Protein AF-A0A7W5IIF1-F1 (afdb_monomer_lite)

Secondary structure (DSSP, 8-state):
----------STT--------S---S---HHHHHHHHHHTT--TT-EEEEEETGGG--SS-THHHHHHHHHTTSTTEEEEEES-GGGGG-HHHHHHHHHHGGGEEEEE----HHHHHHHHHH-SEEPPPSGGGG-----HHHHHHTSHHHHHHHHHHHHHHHTHHHHHT--HHHHHHHHHHHHHHHHHHHHHHHHHHHTT--

Foldseek 3Di:
DDDDFDFPDDPDPPRPRPDPPPDLLLADAPVLLVVLCVVVVHDLLAAEEEEELVQCPPPVDVVVLVLLVLLLLQLRYAYEYEDAPVSCPDPSNVVVCVVSPPSYHYPYHDPDLSVQSSSSSNHLAYDDGPCLVPDPDPHSNNSLCPGLNVVLNVVVSVVCSVCSVVNSPDDSVVSSVVSVVSSVVSVVSVVVVVCVVVVVPD

Sequence (202 aa):
MDCESYHLGGKAGDCATIAPLGSWRGHFTRAQRTRVREALGLGRHAVLVTSALESLKDEDDPSRLADLERLGLISSLCFVLHGSAWALRSAAFARFAQRYGNRVIYAGSSRKLYEDIRLVAAADLILPDASAVAGRGTDARHLREMALGGAFDADMRRLLLDCADMLGGVQAGAMQVIRGELDRCAEGYLNGAYAAQHGQET

pLDDT: mean 70.3, std 17.35, range [25.91, 90.69]

Structure (mmCIF, N/CA/C/O backbone):
data_AF-A0A7W5IIF1-F1
#
_entry.id   AF-A0A7W5IIF1-F1
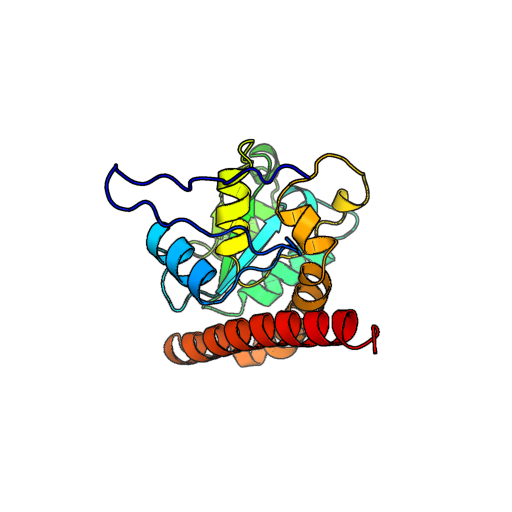#
loop_
_atom_site.group_PDB
_atom_site.id
_atom_site.type_symbol
_atom_site.label_atom_id
_atom_site.label_alt_id
_atom_site.label_comp_id
_atom_site.label_asym_id
_atom_site.label_entity_id
_atom_site.label_seq_id
_atom_site.pdbx_PDB_ins_code
_atom_site.Cartn_x
_atom_site.Cartn_y
_atom_site.Cartn_z
_atom_site.occupancy
_atom_site.B_iso_or_equiv
_atom_site.auth_seq_id
_atom_site.auth_comp_id
_atom_site.auth_asym_id
_atom_site.auth_atom_id
_atom_site.pdbx_PDB_model_num
ATOM 1 N N . MET A 1 1 ? 28.294 -15.521 -10.287 1.00 32.62 1 MET A N 1
ATOM 2 C CA . MET A 1 1 ? 27.412 -14.912 -9.272 1.00 32.62 1 MET A CA 1
ATOM 3 C C . MET A 1 1 ? 26.536 -16.019 -8.744 1.00 32.62 1 MET A C 1
ATOM 5 O O . MET A 1 1 ? 25.737 -16.549 -9.508 1.00 32.62 1 MET A O 1
ATOM 9 N N . ASP A 1 2 ? 26.757 -16.409 -7.495 1.00 25.91 2 ASP A N 1
ATOM 10 C CA . ASP A 1 2 ? 26.024 -17.500 -6.860 1.00 25.91 2 ASP A CA 1
ATOM 11 C C . ASP A 1 2 ? 24.603 -17.037 -6.513 1.00 25.91 2 ASP A C 1
ATOM 13 O O . ASP A 1 2 ? 24.404 -16.000 -5.882 1.00 25.91 2 ASP A O 1
ATOM 17 N N . CYS A 1 3 ? 23.611 -17.771 -7.019 1.00 27.00 3 CYS A N 1
ATOM 18 C CA . CYS A 1 3 ? 22.189 -17.506 -6.819 1.00 27.00 3 CYS A CA 1
ATOM 19 C C . CYS A 1 3 ? 21.709 -18.224 -5.555 1.00 27.00 3 CYS A C 1
ATOM 21 O O . CYS A 1 3 ? 21.545 -19.442 -5.567 1.00 27.00 3 CYS A O 1
ATOM 23 N N . GLU A 1 4 ? 21.443 -17.484 -4.480 1.00 31.17 4 GLU A N 1
ATOM 24 C CA . GLU A 1 4 ? 20.757 -18.039 -3.312 1.00 31.17 4 GLU A CA 1
ATOM 25 C C . GLU A 1 4 ? 19.253 -18.173 -3.594 1.00 31.17 4 GLU A C 1
ATOM 27 O O . GLU A 1 4 ? 18.534 -17.199 -3.817 1.00 31.17 4 GLU A O 1
ATOM 32 N N . SER A 1 5 ? 18.763 -19.410 -3.609 1.00 35.38 5 SER A N 1
ATOM 33 C CA . SER A 1 5 ? 17.339 -19.736 -3.672 1.00 35.38 5 SER A CA 1
ATOM 34 C C . SER A 1 5 ? 16.702 -19.640 -2.282 1.00 35.38 5 SER A C 1
ATOM 36 O O . SER A 1 5 ? 17.116 -20.335 -1.356 1.00 35.38 5 SER A O 1
ATOM 38 N N . TYR A 1 6 ? 15.657 -18.821 -2.138 1.00 37.47 6 TYR A N 1
ATOM 39 C CA . TYR A 1 6 ? 14.919 -18.680 -0.880 1.00 37.47 6 TYR A CA 1
ATOM 40 C C . TYR A 1 6 ? 13.646 -19.531 -0.892 1.00 37.47 6 TYR A C 1
ATOM 42 O O . TYR A 1 6 ? 12.717 -19.295 -1.666 1.00 37.47 6 TYR A O 1
ATOM 50 N N . HIS A 1 7 ? 13.591 -20.519 -0.001 1.00 37.56 7 HIS A N 1
ATOM 51 C CA . HIS A 1 7 ? 12.414 -21.359 0.199 1.00 37.56 7 HIS A CA 1
ATOM 52 C C . HIS A 1 7 ? 11.430 -20.660 1.146 1.00 37.56 7 HIS A C 1
ATOM 54 O O . HIS A 1 7 ? 11.687 -20.519 2.342 1.00 37.56 7 HIS A O 1
ATOM 60 N N . LEU A 1 8 ? 10.282 -20.223 0.622 1.00 39.84 8 LEU A N 1
ATOM 61 C CA . LEU A 1 8 ? 9.190 -19.687 1.436 1.00 39.84 8 LEU A CA 1
ATOM 62 C C . LEU A 1 8 ? 8.406 -20.859 2.038 1.00 39.84 8 LEU A C 1
ATOM 64 O O . LEU A 1 8 ? 7.467 -21.372 1.437 1.00 39.84 8 LEU A O 1
ATOM 68 N N . GLY A 1 9 ? 8.854 -21.325 3.203 1.00 28.12 9 GLY A N 1
ATOM 69 C CA . GLY A 1 9 ? 8.318 -22.509 3.869 1.00 28.12 9 GLY A CA 1
ATOM 70 C C . GLY A 1 9 ? 6.814 -22.453 4.175 1.00 28.12 9 GLY A C 1
ATOM 71 O O . GLY A 1 9 ? 6.320 -21.539 4.834 1.00 28.12 9 GLY A O 1
ATOM 72 N N . GLY A 1 10 ? 6.134 -23.517 3.753 1.00 29.41 10 GLY A N 1
ATOM 73 C CA . GLY A 1 10 ? 4.946 -24.150 4.327 1.00 29.41 10 GLY A CA 1
ATOM 74 C C . GLY A 1 10 ? 5.186 -25.669 4.260 1.00 29.41 10 GLY A C 1
ATOM 75 O O . GLY A 1 10 ? 6.080 -26.089 3.532 1.00 29.41 10 GLY A O 1
ATOM 76 N N . LYS A 1 11 ? 4.489 -26.473 5.078 1.00 31.89 11 LYS A N 1
ATOM 77 C CA . LYS A 1 11 ? 4.720 -27.921 5.316 1.00 31.89 11 LYS A CA 1
ATOM 78 C C . LYS A 1 11 ? 5.310 -28.701 4.122 1.00 31.89 11 LYS A C 1
ATOM 80 O O . LYS A 1 11 ? 4.874 -28.528 2.989 1.00 31.89 11 LYS A O 1
ATOM 85 N N . ALA A 1 12 ? 6.254 -29.602 4.424 1.00 34.66 12 ALA A N 1
ATOM 86 C CA . ALA A 1 12 ? 6.920 -30.505 3.482 1.00 34.66 12 ALA A CA 1
ATOM 87 C C . ALA A 1 12 ? 5.911 -31.175 2.527 1.00 34.66 12 ALA A C 1
ATOM 89 O O . ALA A 1 12 ? 5.221 -32.117 2.904 1.00 34.66 12 ALA A O 1
ATOM 90 N N . GLY A 1 13 ? 5.790 -30.624 1.320 1.00 30.23 13 GLY A N 1
ATOM 91 C CA . GLY A 1 13 ? 4.799 -31.016 0.317 1.00 30.23 13 GLY A CA 1
ATOM 92 C C . GLY A 1 13 ? 4.513 -29.901 -0.691 1.00 30.23 13 GLY A C 1
ATOM 93 O O . GLY A 1 13 ? 4.519 -30.162 -1.887 1.00 30.23 13 GLY A O 1
ATOM 94 N N . ASP A 1 14 ? 4.411 -28.648 -0.233 1.00 30.81 14 ASP A N 1
ATOM 95 C CA . ASP A 1 14 ? 4.058 -27.494 -1.081 1.00 30.81 14 ASP A CA 1
ATOM 96 C C . ASP A 1 14 ? 5.245 -26.543 -1.281 1.00 30.81 14 ASP A C 1
ATOM 98 O O . ASP A 1 14 ? 5.174 -25.337 -1.034 1.00 30.81 14 ASP A O 1
ATOM 102 N N . CYS A 1 15 ? 6.384 -27.090 -1.713 1.00 30.52 15 CYS A N 1
ATOM 103 C CA . CYS A 1 15 ? 7.550 -26.279 -2.049 1.00 30.52 15 CYS A CA 1
ATOM 104 C C . CYS A 1 15 ? 7.275 -25.545 -3.371 1.00 30.52 15 CYS A C 1
ATOM 106 O O . CYS A 1 15 ? 7.625 -26.013 -4.454 1.00 30.52 15 CYS A O 1
ATOM 108 N N . ALA A 1 16 ? 6.600 -24.397 -3.298 1.00 34.16 16 ALA A N 1
ATOM 109 C CA . ALA A 1 16 ? 6.527 -23.470 -4.413 1.00 34.16 16 ALA A CA 1
ATOM 110 C C . ALA A 1 16 ? 7.927 -22.881 -4.620 1.00 34.16 16 ALA A C 1
ATOM 112 O O . ALA A 1 16 ? 8.286 -21.864 -4.029 1.00 34.16 16 ALA A O 1
ATOM 113 N N . THR A 1 17 ? 8.733 -23.541 -5.450 1.00 34.41 17 THR A N 1
ATOM 114 C CA . THR A 1 17 ? 9.993 -22.994 -5.948 1.00 34.41 17 THR A CA 1
ATOM 115 C C . THR A 1 17 ? 9.669 -21.708 -6.702 1.00 34.41 17 THR A C 1
ATOM 117 O O . THR A 1 17 ? 9.174 -21.734 -7.831 1.00 34.41 17 THR A O 1
ATOM 120 N N . ILE A 1 18 ? 9.892 -20.558 -6.068 1.00 37.78 18 ILE A N 1
ATOM 121 C CA . ILE A 1 18 ? 9.927 -19.283 -6.775 1.00 37.78 18 ILE A CA 1
ATOM 122 C C . ILE A 1 18 ? 11.286 -19.254 -7.463 1.00 37.78 18 ILE A C 1
ATOM 124 O O . ILE A 1 18 ? 12.302 -19.006 -6.820 1.00 37.78 18 ILE A O 1
ATOM 128 N N . ALA A 1 19 ? 11.308 -19.604 -8.750 1.00 31.70 19 ALA A N 1
ATOM 129 C CA . ALA A 1 19 ? 12.522 -19.548 -9.552 1.00 31.70 19 ALA A CA 1
ATOM 130 C C . ALA A 1 19 ? 13.149 -18.142 -9.454 1.00 31.70 19 ALA A C 1
ATOM 132 O O . ALA A 1 19 ? 12.411 -17.149 -9.510 1.00 31.70 19 ALA A O 1
ATOM 133 N N . PRO A 1 20 ? 14.482 -18.036 -9.317 1.00 34.94 20 PRO A N 1
ATOM 134 C CA . PRO A 1 20 ? 15.160 -16.755 -9.337 1.00 34.94 20 PRO A CA 1
ATOM 135 C C . PRO A 1 20 ? 15.143 -16.252 -10.780 1.00 34.94 20 PRO A C 1
ATOM 137 O O . PRO A 1 20 ? 15.982 -16.616 -11.599 1.00 34.94 20 PRO A O 1
ATOM 140 N N . LEU A 1 21 ? 14.145 -15.439 -11.118 1.00 41.50 21 LEU A N 1
ATOM 141 C CA . LEU A 1 21 ? 14.216 -14.621 -12.319 1.00 41.50 21 LEU A CA 1
ATOM 142 C C . LEU A 1 21 ? 15.162 -13.467 -11.993 1.00 41.50 21 LEU A C 1
ATOM 144 O O . LEU A 1 21 ? 14.878 -12.637 -11.127 1.00 41.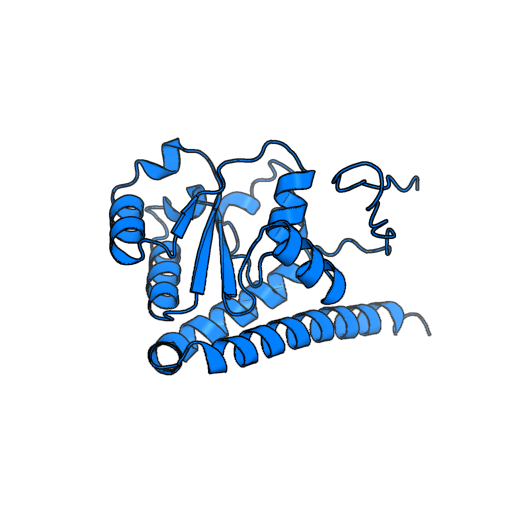50 21 LEU A O 1
ATOM 148 N N . GLY A 1 22 ? 16.327 -13.480 -12.640 1.00 34.47 22 GLY A N 1
ATOM 149 C CA . GLY A 1 22 ? 17.303 -12.403 -12.577 1.00 34.47 22 GLY A CA 1
ATOM 150 C C . GLY A 1 22 ? 16.627 -11.048 -12.790 1.00 34.47 22 GLY A C 1
ATOM 151 O O . GLY A 1 22 ? 15.781 -10.893 -13.667 1.00 34.47 22 GLY A O 1
ATOM 152 N N . SER A 1 23 ? 17.023 -10.077 -11.969 1.00 37.47 23 SER A N 1
ATOM 153 C CA . SER A 1 23 ? 16.441 -8.737 -11.794 1.00 37.47 23 SER A CA 1
ATOM 154 C C . SER A 1 23 ? 15.284 -8.645 -10.785 1.00 37.47 23 SER A C 1
ATOM 156 O O . SER A 1 23 ? 14.148 -8.269 -11.058 1.00 37.47 23 SER A O 1
ATOM 158 N N . TRP A 1 24 ? 15.670 -8.889 -9.536 1.00 45.84 24 TRP A N 1
ATOM 159 C CA . TRP A 1 24 ? 15.075 -8.374 -8.304 1.00 45.84 24 TRP A CA 1
ATOM 160 C C . TRP A 1 24 ? 14.960 -6.829 -8.326 1.00 45.84 24 TRP A C 1
ATOM 162 O O . TRP A 1 24 ? 15.670 -6.115 -7.629 1.00 45.84 24 TRP A O 1
ATOM 172 N N . ARG A 1 25 ? 14.066 -6.277 -9.153 1.00 52.38 25 ARG A N 1
ATOM 173 C CA . ARG A 1 25 ? 13.753 -4.833 -9.210 1.00 52.38 25 ARG A CA 1
ATOM 174 C C . ARG A 1 25 ? 12.620 -4.447 -8.265 1.00 52.38 25 ARG A C 1
ATOM 176 O O . ARG A 1 25 ? 11.811 -3.577 -8.578 1.00 52.38 25 ARG A O 1
ATOM 183 N N . GLY A 1 26 ? 12.526 -5.180 -7.156 1.00 54.91 26 GLY A N 1
ATOM 184 C CA . GLY A 1 26 ? 11.523 -5.022 -6.105 1.00 54.91 26 GLY A CA 1
ATOM 185 C C . GLY A 1 26 ? 10.066 -5.235 -6.523 1.00 54.91 26 GLY A C 1
ATOM 186 O O . GLY A 1 26 ? 9.164 -4.956 -5.743 1.00 54.91 26 GLY A O 1
ATOM 187 N N . HIS A 1 27 ? 9.817 -5.764 -7.719 1.00 66.12 27 HIS A N 1
ATOM 188 C CA . HIS A 1 27 ? 8.477 -6.025 -8.236 1.00 66.12 27 HIS A CA 1
ATOM 189 C C . HIS A 1 27 ? 8.231 -7.529 -8.393 1.00 66.12 27 HIS A C 1
ATOM 191 O O . HIS A 1 27 ? 9.099 -8.274 -8.845 1.00 66.12 27 HIS A O 1
ATOM 197 N N . PHE A 1 28 ? 7.023 -7.968 -8.036 1.00 74.25 28 PHE A N 1
ATOM 198 C CA . PHE A 1 28 ? 6.592 -9.369 -8.085 1.00 74.25 28 PHE A CA 1
ATOM 199 C C . PHE A 1 28 ? 5.573 -9.569 -9.205 1.00 74.25 28 PHE A C 1
ATOM 201 O O . PHE A 1 28 ? 4.685 -8.738 -9.375 1.00 74.25 28 PHE A O 1
ATOM 208 N N . THR A 1 29 ? 5.648 -10.684 -9.932 1.00 74.69 29 THR A N 1
ATOM 209 C CA . THR A 1 29 ? 4.647 -11.052 -10.950 1.00 74.69 29 THR A CA 1
ATOM 210 C C . THR A 1 29 ? 3.264 -11.246 -10.328 1.00 74.69 29 THR A C 1
ATOM 212 O O . THR A 1 29 ? 3.137 -11.623 -9.158 1.00 74.69 29 THR A O 1
ATOM 215 N N . ARG A 1 30 ? 2.202 -11.092 -11.126 1.00 78.62 30 ARG A N 1
ATOM 216 C CA . ARG A 1 30 ? 0.816 -11.307 -10.680 1.00 78.62 30 ARG A CA 1
ATOM 217 C C . ARG A 1 30 ? 0.599 -12.676 -10.018 1.00 78.62 30 ARG A C 1
ATOM 219 O O . ARG A 1 30 ? -0.089 -12.773 -8.998 1.00 78.62 30 ARG A O 1
ATOM 226 N N . ALA A 1 31 ? 1.212 -13.731 -10.561 1.00 79.50 31 ALA A N 1
ATOM 227 C CA . ALA A 1 31 ? 1.130 -15.082 -10.006 1.00 79.50 31 ALA A CA 1
ATOM 228 C C . ALA A 1 31 ? 1.793 -15.183 -8.618 1.00 79.50 31 ALA A C 1
ATOM 230 O O . ALA A 1 31 ? 1.217 -15.776 -7.705 1.00 79.50 31 ALA A O 1
ATOM 231 N N . GLN A 1 32 ? 2.970 -14.572 -8.432 1.00 78.19 32 GLN A N 1
ATOM 232 C CA . GLN A 1 32 ? 3.660 -14.532 -7.136 1.00 78.19 32 GLN A CA 1
ATOM 233 C C . GLN A 1 32 ? 2.852 -13.748 -6.096 1.00 78.19 32 GLN A C 1
ATOM 235 O O . GLN A 1 32 ? 2.621 -14.262 -5.001 1.00 78.19 32 GLN A O 1
ATOM 240 N N . ARG A 1 33 ? 2.358 -12.552 -6.449 1.00 80.00 33 ARG A N 1
ATOM 241 C CA . ARG A 1 33 ? 1.531 -11.727 -5.550 1.00 80.00 33 ARG A CA 1
ATOM 242 C C . ARG A 1 33 ? 0.274 -12.473 -5.102 1.00 80.00 33 ARG A C 1
ATOM 244 O O . ARG A 1 33 ? -0.035 -12.513 -3.913 1.00 80.00 33 ARG A O 1
ATOM 251 N N . THR A 1 34 ? -0.415 -13.133 -6.038 1.00 81.69 34 THR A N 1
ATOM 252 C CA . THR A 1 34 ? -1.620 -13.929 -5.745 1.00 81.69 34 THR A CA 1
ATOM 253 C C . THR A 1 34 ? -1.332 -15.037 -4.730 1.00 81.69 34 THR A C 1
ATOM 255 O O . THR A 1 34 ? -2.009 -15.104 -3.706 1.00 81.69 34 THR A O 1
ATOM 258 N N . ARG A 1 35 ? -0.285 -15.846 -4.951 1.00 82.44 35 ARG A N 1
ATOM 259 C CA . ARG A 1 35 ? 0.094 -16.937 -4.034 1.00 82.44 35 ARG A CA 1
ATOM 260 C C . ARG A 1 35 ? 0.440 -16.432 -2.638 1.00 82.44 35 ARG A C 1
ATOM 262 O O . ARG A 1 35 ? -0.005 -17.005 -1.649 1.00 82.44 35 ARG A O 1
ATOM 269 N N . VAL A 1 36 ? 1.229 -15.360 -2.545 1.00 81.94 36 VAL A N 1
ATOM 270 C CA . VAL A 1 36 ? 1.640 -14.811 -1.246 1.00 81.94 36 VAL A CA 1
ATOM 271 C C . VAL A 1 36 ? 0.431 -14.297 -0.465 1.00 81.94 36 VAL A C 1
ATOM 273 O O . VAL A 1 36 ? 0.342 -14.530 0.737 1.00 81.94 36 VAL A O 1
ATOM 276 N N . ARG A 1 37 ? -0.530 -13.657 -1.134 1.00 82.00 37 ARG A N 1
ATOM 277 C CA . ARG A 1 37 ? -1.747 -13.156 -0.485 1.00 82.00 37 ARG A CA 1
ATOM 278 C C . ARG A 1 37 ? -2.679 -14.260 -0.020 1.00 82.00 37 ARG A C 1
ATOM 280 O O . ARG A 1 37 ? -3.189 -14.171 1.093 1.00 82.00 37 ARG A O 1
ATOM 287 N N . GLU A 1 38 ? -2.858 -15.304 -0.825 1.00 82.94 38 GLU A N 1
ATOM 288 C CA . GLU A 1 38 ? -3.607 -16.498 -0.418 1.00 82.94 38 GLU A CA 1
ATOM 289 C C . GLU A 1 38 ? -2.953 -17.151 0.809 1.00 82.94 38 GLU A C 1
ATOM 291 O O . GLU A 1 38 ? -3.636 -17.439 1.790 1.00 82.94 38 GLU A O 1
ATOM 296 N N . ALA A 1 39 ? -1.619 -17.252 0.828 1.00 79.62 39 ALA A N 1
ATOM 297 C CA . ALA A 1 39 ? -0.861 -17.761 1.973 1.00 79.62 39 ALA A CA 1
ATOM 298 C C . ALA A 1 39 ? -0.925 -16.868 3.229 1.00 79.62 39 ALA A C 1
ATOM 300 O O . ALA A 1 39 ? -0.580 -17.324 4.319 1.00 79.62 39 ALA A O 1
ATOM 301 N N . LEU A 1 40 ? -1.321 -15.599 3.093 1.00 73.00 40 LEU A N 1
ATOM 302 C CA . LEU A 1 40 ? -1.533 -14.660 4.200 1.00 73.00 40 LEU A CA 1
ATOM 303 C C . LEU A 1 40 ? -3.021 -14.497 4.564 1.00 73.00 40 LEU A C 1
ATOM 305 O O . LEU A 1 40 ? -3.339 -13.721 5.461 1.00 73.00 40 LEU A O 1
ATOM 309 N N . GLY A 1 41 ? -3.936 -15.195 3.878 1.00 75.25 41 GLY A N 1
ATOM 310 C CA . GLY A 1 41 ? -5.381 -15.063 4.095 1.00 75.25 41 GLY A CA 1
ATOM 311 C C . GLY A 1 41 ? -5.945 -13.689 3.710 1.00 75.25 41 GLY A C 1
ATOM 312 O O . GLY A 1 41 ? -7.006 -13.297 4.193 1.00 75.25 41 GLY A O 1
ATOM 313 N N . LEU A 1 42 ? -5.243 -12.934 2.861 1.00 75.50 42 LEU A N 1
ATOM 314 C CA . LEU A 1 42 ? -5.639 -11.582 2.474 1.00 75.50 42 LEU A CA 1
ATOM 315 C C . LEU A 1 42 ? -6.691 -11.652 1.365 1.00 75.50 42 LEU A C 1
ATOM 317 O O . LEU A 1 42 ? -6.461 -12.231 0.301 1.00 75.50 42 LEU A O 1
ATOM 321 N N . GLY A 1 43 ? -7.850 -11.036 1.610 1.00 70.06 43 GLY A N 1
ATOM 322 C CA . GLY A 1 43 ? -8.975 -11.040 0.679 1.00 70.06 43 GLY A CA 1
ATOM 323 C C . GLY A 1 43 ? -8.604 -10.519 -0.714 1.00 70.06 43 GLY A C 1
ATOM 324 O O . GLY A 1 43 ? -7.757 -9.633 -0.876 1.00 70.06 43 GLY A O 1
ATOM 325 N N . ARG A 1 44 ? -9.276 -11.050 -1.744 1.00 67.56 44 ARG A N 1
ATOM 326 C CA . ARG A 1 44 ? -9.016 -10.712 -3.156 1.00 67.56 44 ARG A CA 1
ATOM 327 C C . ARG A 1 44 ? -9.360 -9.265 -3.524 1.00 67.56 44 ARG A C 1
ATOM 329 O O . ARG A 1 44 ? -8.882 -8.790 -4.548 1.00 67.56 44 ARG A O 1
ATOM 336 N N . HIS A 1 45 ? -10.146 -8.580 -2.699 1.00 69.88 45 HIS A N 1
ATOM 337 C CA . HIS A 1 45 ? -10.680 -7.243 -2.978 1.00 69.88 45 HIS A CA 1
ATOM 338 C C . HIS A 1 45 ? -9.973 -6.122 -2.203 1.00 69.88 45 HIS A C 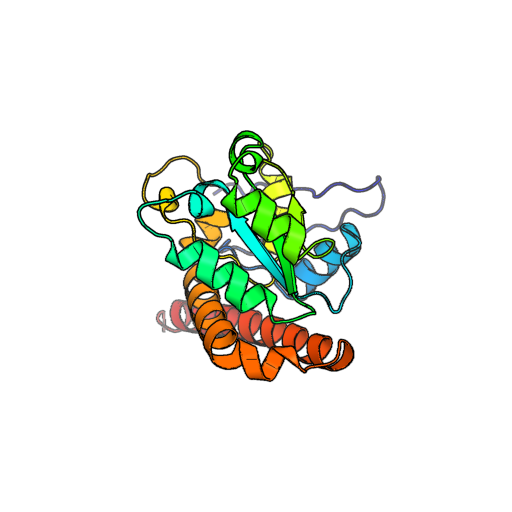1
ATOM 340 O O . HIS A 1 45 ? -10.160 -4.956 -2.530 1.00 69.88 45 HIS A O 1
ATOM 346 N N . ALA A 1 46 ? -9.180 -6.460 -1.181 1.00 73.56 46 ALA A N 1
ATOM 347 C CA . ALA A 1 46 ? -8.470 -5.466 -0.386 1.00 73.56 46 ALA A CA 1
ATOM 348 C C . ALA A 1 46 ? -7.261 -4.957 -1.172 1.00 73.56 46 ALA A C 1
ATOM 350 O O . ALA A 1 46 ? -6.413 -5.757 -1.562 1.00 73.56 46 ALA A O 1
ATOM 351 N N . VAL A 1 47 ? -7.158 -3.652 -1.387 1.00 81.56 47 VAL A N 1
ATOM 352 C CA . VAL A 1 47 ? -5.910 -3.061 -1.882 1.00 81.56 47 VAL A CA 1
ATOM 353 C C . VAL A 1 47 ? -5.046 -2.752 -0.664 1.00 81.56 47 VAL A C 1
ATOM 355 O O . VAL A 1 47 ? -5.491 -2.072 0.260 1.00 81.56 47 VAL A O 1
ATOM 358 N N . LEU A 1 48 ? -3.841 -3.313 -0.636 1.00 86.38 48 LEU A N 1
ATOM 359 C CA . LEU A 1 48 ? -2.906 -3.218 0.476 1.00 86.38 48 LEU A CA 1
ATOM 360 C C . LEU A 1 48 ? -1.893 -2.116 0.218 1.00 86.38 48 LEU A C 1
ATOM 362 O O . LEU A 1 48 ? -1.067 -2.217 -0.690 1.00 86.38 48 LEU A O 1
ATOM 366 N N . VAL A 1 49 ? -1.951 -1.100 1.069 1.00 87.88 49 VAL A N 1
ATOM 367 C CA . VAL A 1 49 ? -0.989 -0.005 1.118 1.00 87.88 49 VAL A CA 1
ATOM 368 C C . VAL A 1 49 ? -0.059 -0.250 2.298 1.00 87.88 49 VAL A C 1
ATOM 370 O O . VAL A 1 49 ? -0.523 -0.376 3.430 1.00 87.88 49 VAL A O 1
ATOM 373 N N . THR A 1 50 ? 1.246 -0.327 2.053 1.00 86.38 50 THR A N 1
ATOM 374 C CA . THR A 1 50 ? 2.256 -0.472 3.111 1.00 86.38 50 THR A CA 1
ATOM 375 C C . THR A 1 50 ? 3.009 0.829 3.337 1.00 86.38 50 THR A C 1
ATOM 377 O O . THR A 1 50 ? 3.314 1.539 2.383 1.00 86.38 50 THR A O 1
ATOM 380 N N . SER A 1 51 ? 3.312 1.145 4.596 1.00 83.31 51 SER A N 1
ATOM 381 C CA . SER A 1 51 ? 4.078 2.337 4.973 1.00 83.31 51 SER A CA 1
ATOM 382 C C . SER A 1 51 ? 4.852 2.124 6.276 1.00 83.31 51 SER A C 1
ATOM 384 O O . SER A 1 51 ? 4.392 1.404 7.173 1.00 83.31 51 SER A O 1
ATOM 386 N N . ALA A 1 52 ? 6.013 2.775 6.382 1.00 80.12 52 ALA A N 1
ATOM 387 C CA . ALA A 1 52 ? 6.826 2.805 7.590 1.00 80.12 52 ALA A CA 1
ATOM 388 C C . ALA A 1 52 ? 6.202 3.733 8.631 1.00 80.12 52 ALA A C 1
ATOM 390 O O . ALA A 1 52 ? 6.012 4.922 8.371 1.00 80.12 52 ALA A O 1
ATOM 391 N N . LEU A 1 53 ? 5.931 3.218 9.829 1.00 77.75 53 LEU A N 1
ATOM 392 C CA . LEU A 1 53 ? 5.364 3.999 10.925 1.00 77.75 53 LEU A CA 1
ATOM 393 C C . LEU A 1 53 ? 6.266 5.158 11.331 1.00 77.75 53 LEU A C 1
ATOM 395 O O . LEU A 1 53 ? 5.757 6.225 11.651 1.00 77.75 53 LEU A O 1
ATOM 399 N N . GLU A 1 54 ? 7.582 4.956 11.336 1.00 77.31 54 GLU A N 1
ATOM 400 C CA . GLU A 1 54 ? 8.569 5.993 11.638 1.00 77.31 54 GLU A CA 1
ATOM 401 C C . GLU A 1 54 ? 8.390 7.208 10.727 1.00 77.31 54 GLU A C 1
ATOM 403 O O . GLU A 1 54 ? 8.414 8.336 11.210 1.00 77.31 54 GLU A O 1
ATOM 408 N N . SER A 1 55 ? 8.103 6.969 9.447 1.00 71.31 55 SER A N 1
ATOM 409 C CA . SER A 1 55 ? 7.909 8.016 8.444 1.00 71.31 55 SER A CA 1
ATOM 410 C C . SER A 1 55 ? 6.618 8.823 8.642 1.00 71.31 55 SER A C 1
ATOM 412 O O . SER A 1 55 ? 6.482 9.915 8.107 1.00 71.31 55 SER A O 1
ATOM 414 N N . LEU A 1 56 ? 5.673 8.312 9.437 1.00 71.94 56 LEU A N 1
ATOM 415 C CA . LEU A 1 56 ? 4.412 8.989 9.767 1.00 71.94 56 LEU A CA 1
ATOM 416 C C . LEU A 1 56 ? 4.503 9.830 11.040 1.00 71.94 56 LEU A C 1
ATOM 418 O O . LEU A 1 56 ? 3.548 10.523 11.389 1.00 71.94 56 LEU A O 1
ATOM 422 N N . LYS A 1 57 ? 5.611 9.708 11.778 1.00 70.38 57 LYS A N 1
ATOM 423 C CA . LYS A 1 57 ? 5.869 10.490 12.992 1.00 70.38 57 LYS A CA 1
ATOM 424 C C . LYS A 1 57 ? 6.561 11.807 12.695 1.00 70.38 57 LYS A C 1
ATOM 426 O O . LYS A 1 57 ? 6.759 12.559 13.640 1.00 70.38 57 LYS A O 1
ATOM 431 N N . ASP A 1 58 ? 6.984 12.022 11.454 1.00 66.94 58 ASP A N 1
ATOM 432 C CA . ASP A 1 58 ? 7.715 13.215 11.071 1.00 66.94 58 ASP A CA 1
ATOM 433 C C . ASP A 1 58 ? 6.821 14.444 11.288 1.00 66.94 58 ASP A C 1
ATOM 435 O O . ASP A 1 58 ? 5.866 14.681 10.549 1.00 66.94 58 ASP A O 1
ATOM 439 N N . GLU A 1 59 ? 7.074 15.168 12.381 1.00 65.50 59 GLU A N 1
ATOM 440 C CA . GLU A 1 59 ? 6.338 16.387 12.726 1.00 65.50 59 GLU A CA 1
ATOM 441 C C . GLU A 1 59 ? 6.699 17.530 11.769 1.00 65.50 59 GLU A C 1
ATOM 443 O O . GLU A 1 59 ? 5.899 18.453 11.601 1.00 65.50 59 GLU A O 1
ATOM 448 N N . ASP A 1 60 ? 7.852 17.429 11.097 1.00 60.00 60 ASP A N 1
ATOM 449 C CA . ASP A 1 60 ? 8.323 18.401 10.114 1.00 60.00 60 ASP A CA 1
ATOM 450 C C . ASP A 1 60 ? 7.686 18.166 8.727 1.00 60.00 60 ASP A C 1
ATOM 452 O O . ASP A 1 60 ? 7.594 19.101 7.927 1.00 60.00 60 ASP A O 1
ATOM 456 N N . ASP A 1 61 ? 7.170 16.957 8.453 1.00 68.06 61 ASP A N 1
ATOM 457 C CA . ASP A 1 61 ? 6.433 16.610 7.228 1.00 68.06 61 ASP A CA 1
ATOM 458 C C . ASP A 1 61 ? 5.073 15.926 7.513 1.00 68.06 61 ASP A C 1
ATOM 460 O O . ASP A 1 61 ? 4.899 14.712 7.328 1.00 68.06 61 ASP A O 1
ATOM 464 N N . PRO A 1 62 ? 4.034 16.699 7.890 1.00 71.06 62 PRO A N 1
ATOM 465 C CA . PRO A 1 62 ? 2.701 16.156 8.155 1.00 71.06 62 PRO A CA 1
ATOM 466 C C . PRO A 1 62 ? 1.978 15.647 6.895 1.00 71.06 62 PRO A C 1
ATOM 468 O O . PRO A 1 62 ? 0.917 15.021 7.010 1.00 71.06 62 PRO A O 1
ATOM 471 N N . SER A 1 63 ? 2.518 15.890 5.691 1.00 76.50 63 SER A N 1
ATOM 472 C CA . SER A 1 63 ? 1.865 15.530 4.423 1.00 76.50 63 SER A CA 1
ATOM 473 C C . SER A 1 63 ? 1.648 14.021 4.282 1.00 76.50 63 SER A C 1
ATOM 475 O O . SER A 1 63 ? 0.671 13.577 3.685 1.00 76.50 63 SER A O 1
ATOM 477 N N . ARG A 1 64 ? 2.505 13.209 4.907 1.00 77.25 64 ARG A N 1
ATOM 478 C CA . ARG A 1 64 ? 2.460 11.742 4.822 1.00 77.25 64 ARG A CA 1
ATOM 479 C C . ARG A 1 64 ? 1.281 11.144 5.564 1.00 77.25 64 ARG A C 1
ATOM 481 O O . ARG A 1 64 ? 0.604 10.245 5.062 1.00 77.25 64 ARG A O 1
ATOM 488 N N . LEU A 1 65 ? 1.027 11.648 6.768 1.00 81.88 65 LEU A N 1
ATOM 489 C CA . LEU A 1 65 ? -0.155 11.246 7.510 1.00 81.88 65 LEU A CA 1
ATOM 490 C C . LEU A 1 65 ? -1.416 11.755 6.808 1.00 81.88 65 LEU A C 1
ATOM 492 O O . LEU A 1 65 ? -2.384 11.005 6.714 1.00 81.88 65 LEU A O 1
ATOM 496 N N . ALA A 1 66 ? -1.386 12.974 6.260 1.00 84.81 66 ALA A N 1
ATOM 497 C CA . ALA A 1 66 ? -2.497 13.518 5.483 1.00 84.81 66 ALA A CA 1
ATOM 498 C C . ALA A 1 66 ? -2.816 12.655 4.249 1.00 84.81 66 ALA A C 1
ATOM 500 O O . ALA A 1 66 ? -3.984 12.386 3.977 1.00 84.81 66 ALA A O 1
ATOM 501 N N . ASP A 1 67 ? -1.802 12.141 3.554 1.00 87.19 67 ASP A N 1
ATOM 502 C CA . ASP A 1 67 ? -1.977 11.211 2.439 1.00 87.19 67 ASP A CA 1
ATOM 503 C C . ASP A 1 67 ? -2.612 9.895 2.869 1.00 87.19 67 ASP A C 1
ATOM 505 O O . ASP A 1 67 ? -3.551 9.421 2.230 1.00 87.19 67 ASP A O 1
ATOM 509 N N . LEU A 1 68 ? -2.144 9.302 3.970 1.00 87.38 68 LEU A N 1
ATOM 510 C CA . LEU A 1 68 ? -2.774 8.104 4.520 1.00 87.38 68 LEU A CA 1
ATOM 511 C C . LEU A 1 68 ? -4.224 8.364 4.926 1.00 87.38 68 LEU A C 1
ATOM 513 O O . LEU A 1 68 ? -5.095 7.534 4.666 1.00 87.38 68 LEU A O 1
ATOM 517 N N . GLU A 1 69 ? -4.506 9.509 5.544 1.00 89.25 69 GLU A N 1
ATOM 518 C CA . GLU A 1 69 ? -5.868 9.907 5.888 1.00 89.25 69 GLU A CA 1
ATOM 519 C C . GLU A 1 69 ? -6.732 10.093 4.637 1.00 89.25 69 GLU A C 1
ATOM 521 O O . GLU A 1 69 ? -7.883 9.654 4.609 1.00 89.25 69 GLU A O 1
ATOM 526 N N . ARG A 1 70 ? -6.172 10.678 3.577 1.00 90.19 70 ARG A N 1
ATOM 527 C CA . ARG A 1 70 ? -6.854 10.882 2.300 1.00 90.1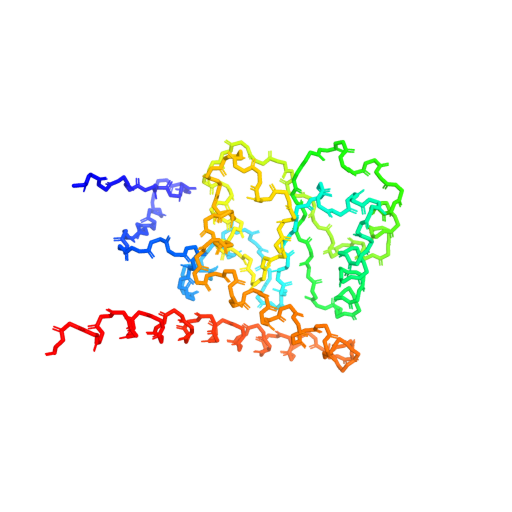9 70 ARG A CA 1
ATOM 528 C C . ARG A 1 70 ? -7.157 9.561 1.604 1.00 90.19 70 ARG A C 1
ATOM 530 O O . ARG A 1 70 ? -8.294 9.335 1.197 1.00 90.19 70 ARG A O 1
ATOM 537 N N . LEU A 1 71 ? -6.181 8.658 1.541 1.00 89.25 71 LEU A N 1
ATOM 538 C CA . LEU A 1 71 ? -6.362 7.291 1.052 1.00 89.25 71 LEU A CA 1
ATOM 539 C C . LEU A 1 71 ? -7.383 6.529 1.909 1.00 89.25 71 LEU A C 1
ATOM 541 O O . LEU A 1 71 ? -8.166 5.740 1.387 1.00 89.25 71 LEU A O 1
ATOM 545 N N . GLY A 1 72 ? -7.442 6.796 3.215 1.00 88.81 72 GLY A N 1
ATOM 546 C CA . GLY A 1 72 ? -8.383 6.166 4.142 1.00 88.81 72 GLY A CA 1
ATOM 547 C C . GLY A 1 72 ? -9.863 6.420 3.831 1.00 88.81 72 GLY A C 1
ATOM 548 O O . GLY A 1 72 ? -10.728 5.667 4.302 1.00 88.81 72 GLY A O 1
ATOM 549 N N . LEU A 1 73 ? -10.171 7.426 3.005 1.00 88.19 73 LEU A N 1
ATOM 550 C CA . LEU A 1 73 ? -11.517 7.675 2.477 1.00 88.19 73 LEU A CA 1
ATOM 551 C C . LEU A 1 73 ? -11.990 6.566 1.530 1.00 88.19 73 LEU A C 1
ATOM 553 O O . LEU A 1 73 ? -13.190 6.327 1.408 1.00 88.19 73 LEU A O 1
ATOM 557 N N . ILE A 1 74 ? -11.061 5.838 0.914 1.00 87.25 74 ILE A N 1
ATOM 558 C CA . ILE A 1 74 ? -11.356 4.704 0.047 1.00 87.25 74 ILE A CA 1
ATOM 559 C C . ILE A 1 74 ? -11.616 3.482 0.943 1.00 87.25 74 ILE A C 1
ATOM 561 O O . ILE A 1 74 ? -10.707 2.894 1.535 1.00 87.25 74 ILE A O 1
ATOM 565 N N . SER A 1 75 ? -12.893 3.115 1.081 1.00 80.19 75 SER A N 1
ATOM 566 C CA . SER A 1 75 ? -13.389 2.143 2.075 1.00 80.19 75 SER A CA 1
ATOM 567 C C . SER A 1 75 ? -12.747 0.749 1.994 1.00 80.19 75 SER A C 1
ATOM 569 O O . SER A 1 75 ? -12.648 0.045 2.996 1.00 80.19 75 SER A O 1
ATOM 571 N N . SER A 1 76 ? -12.262 0.366 0.822 1.00 78.06 76 SER A N 1
ATOM 572 C CA . SER A 1 76 ? -11.654 -0.929 0.506 1.00 78.06 76 SER A CA 1
ATOM 573 C C . SER A 1 76 ? -10.129 -0.974 0.617 1.00 78.06 76 SER A C 1
ATOM 575 O O . SER A 1 76 ? -9.541 -2.031 0.364 1.00 78.06 76 SER A O 1
ATOM 577 N N . LEU A 1 77 ? -9.473 0.152 0.916 1.00 86.25 77 LEU A N 1
ATOM 578 C CA . LEU A 1 77 ? -8.043 0.137 1.207 1.00 86.25 77 LEU A CA 1
ATOM 579 C C . LEU A 1 77 ? -7.809 -0.439 2.598 1.00 86.25 77 LEU A C 1
ATOM 581 O O . LEU A 1 77 ? -8.533 -0.143 3.551 1.00 86.25 77 LEU A O 1
ATOM 585 N N . CYS A 1 78 ? -6.772 -1.256 2.705 1.00 87.94 78 CYS A N 1
ATOM 586 C CA . CYS A 1 78 ? -6.226 -1.711 3.968 1.00 87.94 78 CYS A CA 1
ATOM 587 C C . CYS A 1 78 ? -4.774 -1.249 4.065 1.00 87.94 78 CYS A C 1
ATOM 589 O O . CYS A 1 78 ? -4.005 -1.342 3.109 1.00 87.94 78 CYS A O 1
ATOM 591 N N . PHE A 1 79 ? -4.410 -0.757 5.238 1.00 87.81 79 PHE A N 1
ATOM 592 C CA . PHE A 1 79 ? -3.094 -0.234 5.549 1.00 87.81 79 PHE A CA 1
ATOM 593 C C . PHE A 1 79 ? -2.331 -1.274 6.348 1.00 87.81 79 PHE A C 1
ATOM 595 O O . PHE A 1 79 ? -2.801 -1.715 7.396 1.00 87.81 79 PHE A O 1
ATOM 602 N N . VAL A 1 80 ? -1.153 -1.654 5.869 1.00 86.94 80 VAL A N 1
ATOM 603 C CA . VAL A 1 80 ? -0.218 -2.484 6.621 1.00 86.94 80 VAL A CA 1
ATOM 604 C C . VAL A 1 80 ? 0.948 -1.617 7.052 1.00 86.94 80 VAL A C 1
ATOM 606 O O . VAL A 1 80 ? 1.742 -1.154 6.241 1.00 86.94 80 VAL A O 1
ATOM 609 N N . LEU A 1 81 ? 1.031 -1.373 8.348 1.00 83.62 81 LEU A N 1
ATOM 610 C CA . LEU A 1 81 ? 2.000 -0.463 8.922 1.00 83.62 81 LEU A CA 1
ATOM 611 C C . LEU A 1 81 ? 3.082 -1.263 9.623 1.00 83.62 81 LEU A C 1
ATOM 613 O O . LEU A 1 81 ? 2.798 -2.116 10.468 1.00 83.62 81 LEU A O 1
ATOM 617 N N . HIS A 1 82 ? 4.323 -0.988 9.261 1.00 80.31 82 HIS A N 1
ATOM 618 C CA . HIS A 1 82 ? 5.490 -1.674 9.798 1.00 80.31 82 HIS A CA 1
ATOM 619 C C . HIS A 1 82 ? 6.377 -0.704 10.565 1.00 80.31 82 HIS A C 1
ATOM 621 O O . HIS A 1 82 ? 6.257 0.507 10.415 1.00 80.31 82 HIS A O 1
ATOM 627 N N . GLY A 1 83 ? 7.288 -1.242 11.365 1.00 76.69 83 GLY A N 1
ATOM 628 C CA . GLY A 1 83 ? 8.216 -0.444 12.158 1.00 76.69 83 GLY A CA 1
ATOM 629 C C . GLY A 1 83 ? 8.123 -0.737 13.645 1.00 76.69 83 GLY A C 1
ATOM 630 O O . GLY A 1 83 ? 7.503 -1.703 14.088 1.00 76.69 83 GLY A O 1
ATOM 631 N N . SER A 1 84 ? 8.805 0.079 14.430 1.00 78.25 84 SER A N 1
ATOM 632 C CA . SER A 1 84 ? 8.925 -0.060 15.872 1.00 78.25 84 SER A CA 1
ATOM 633 C C . SER A 1 84 ? 7.585 0.135 16.579 1.00 78.25 84 SER A C 1
ATOM 635 O O . SER A 1 84 ? 6.869 1.104 16.338 1.00 78.25 84 SER A O 1
ATOM 637 N N . ALA A 1 85 ? 7.295 -0.703 17.579 1.00 78.88 85 ALA A N 1
ATOM 638 C CA . ALA A 1 85 ? 6.102 -0.549 18.419 1.00 78.88 85 ALA A CA 1
ATOM 639 C C . ALA A 1 85 ? 6.091 0.783 19.193 1.00 78.88 85 ALA A C 1
ATOM 641 O O . ALA A 1 85 ? 5.035 1.284 19.572 1.00 78.88 85 ALA A O 1
ATOM 642 N N . TRP A 1 86 ? 7.261 1.398 19.400 1.00 77.88 86 TRP A N 1
ATOM 643 C CA . TRP A 1 86 ? 7.364 2.746 19.963 1.00 77.88 86 TRP A CA 1
ATOM 644 C C . TRP A 1 86 ? 6.738 3.811 19.057 1.00 77.88 86 TRP A C 1
ATOM 646 O O . TRP A 1 86 ? 6.338 4.872 19.541 1.00 77.88 86 TRP A O 1
ATOM 656 N N . ALA A 1 87 ? 6.627 3.546 17.753 1.00 72.38 87 ALA A N 1
ATOM 657 C CA . ALA A 1 87 ? 5.930 4.408 16.813 1.00 72.38 87 ALA A CA 1
ATOM 658 C C . ALA A 1 87 ? 4.423 4.490 17.069 1.00 72.38 87 ALA A C 1
ATOM 660 O O . ALA A 1 87 ? 3.839 5.566 16.943 1.00 72.38 87 ALA A O 1
ATOM 661 N N . LEU A 1 88 ? 3.834 3.402 17.570 1.00 76.12 88 LEU A N 1
ATOM 662 C CA . LEU A 1 88 ? 2.406 3.308 17.880 1.00 76.12 88 LEU A CA 1
ATOM 663 C C . LEU A 1 88 ? 1.963 4.229 19.023 1.00 76.12 88 LEU A C 1
ATOM 665 O O . LEU A 1 88 ? 0.776 4.501 19.162 1.00 76.12 88 LEU A O 1
ATOM 669 N N . ARG A 1 89 ? 2.899 4.723 19.845 1.00 80.38 89 ARG A N 1
ATOM 670 C CA . ARG A 1 89 ? 2.596 5.654 20.946 1.00 80.38 89 ARG A CA 1
ATOM 671 C C . ARG A 1 89 ? 2.282 7.076 20.468 1.00 80.38 89 ARG A C 1
ATOM 673 O O . ARG A 1 89 ? 1.921 7.914 21.288 1.00 80.38 89 ARG A O 1
ATOM 680 N N . SER A 1 90 ? 2.434 7.363 19.174 1.00 81.00 90 SER A N 1
ATOM 681 C CA . SER A 1 90 ? 2.056 8.654 18.600 1.00 81.00 90 SER A CA 1
ATOM 682 C C . SER A 1 90 ? 0.545 8.881 18.713 1.00 81.00 90 SER A C 1
ATOM 684 O O . SER A 1 90 ? -0.253 8.048 18.280 1.00 81.00 90 SER A O 1
ATOM 686 N N . ALA A 1 91 ? 0.142 10.043 19.239 1.00 82.00 91 ALA A N 1
ATOM 687 C CA . ALA A 1 91 ? -1.265 10.443 19.297 1.00 82.00 91 ALA A CA 1
ATOM 688 C C . ALA A 1 91 ? -1.892 10.540 17.897 1.00 82.00 91 ALA A C 1
ATOM 690 O O . ALA A 1 91 ? -3.072 10.242 17.719 1.00 82.00 91 ALA A O 1
ATOM 691 N N . ALA A 1 92 ? -1.100 10.920 16.894 1.00 80.00 92 ALA A N 1
ATOM 692 C CA . ALA A 1 92 ? -1.547 10.994 15.512 1.00 80.00 92 ALA A CA 1
ATOM 693 C C . ALA A 1 92 ? -1.885 9.599 14.963 1.00 80.00 92 ALA A C 1
ATOM 695 O O . ALA A 1 92 ? -2.957 9.399 14.391 1.00 80.00 92 ALA A O 1
ATOM 696 N N . PHE A 1 93 ? -1.035 8.609 15.255 1.00 80.38 93 PHE A N 1
ATOM 697 C CA . PHE A 1 93 ? -1.300 7.220 14.894 1.00 80.38 93 PHE A CA 1
ATOM 698 C C . PHE A 1 93 ? -2.514 6.647 15.634 1.00 80.38 93 PHE A C 1
ATOM 700 O O . PHE A 1 93 ? -3.350 5.990 15.020 1.00 80.38 93 PHE A O 1
ATOM 707 N N . ALA A 1 94 ? -2.652 6.927 16.933 1.00 82.50 94 ALA A N 1
ATOM 708 C CA . ALA A 1 94 ? -3.810 6.482 17.703 1.00 82.50 94 ALA A CA 1
ATOM 709 C C . ALA A 1 94 ? -5.128 6.996 17.096 1.00 82.50 94 ALA A C 1
ATOM 711 O O . ALA A 1 94 ? -6.069 6.220 16.937 1.00 82.50 94 ALA A O 1
ATOM 712 N N . ARG A 1 95 ? -5.177 8.270 16.673 1.00 86.62 95 ARG A N 1
ATOM 713 C CA . ARG A 1 95 ? -6.337 8.841 15.963 1.00 86.62 95 ARG A CA 1
ATOM 714 C C . ARG A 1 95 ? -6.576 8.174 14.610 1.00 86.62 95 ARG A C 1
ATOM 716 O O . ARG A 1 95 ? -7.717 7.844 14.294 1.00 86.62 95 ARG A O 1
ATOM 723 N N . PHE A 1 96 ? -5.519 7.947 13.831 1.00 86.19 96 PHE A N 1
ATOM 724 C CA . PHE A 1 96 ? -5.606 7.256 12.544 1.00 86.19 96 PHE A CA 1
ATOM 725 C C . PHE A 1 96 ? -6.173 5.837 12.708 1.00 86.19 96 PHE A C 1
ATOM 727 O O . PHE A 1 96 ? -7.177 5.484 12.091 1.00 86.19 96 PHE A O 1
ATOM 734 N N . ALA A 1 97 ? -5.592 5.040 13.606 1.00 86.31 97 ALA A N 1
ATOM 735 C CA . ALA A 1 97 ? -6.047 3.686 13.898 1.00 86.31 97 ALA A CA 1
ATOM 736 C C . ALA A 1 97 ? -7.482 3.663 14.446 1.00 86.31 97 ALA A C 1
ATOM 738 O O . ALA A 1 97 ? -8.270 2.812 14.045 1.00 86.31 97 ALA A O 1
ATOM 739 N N . GLN A 1 98 ? -7.862 4.621 15.297 1.00 87.50 98 GLN A N 1
ATOM 740 C CA . GLN A 1 98 ? -9.238 4.750 15.786 1.00 87.50 98 GLN A CA 1
ATOM 741 C C . GLN A 1 98 ? -10.226 5.060 14.652 1.00 87.50 98 GLN A C 1
ATOM 743 O O . GLN A 1 98 ? -11.328 4.515 14.632 1.00 87.50 98 GLN A O 1
ATOM 748 N N . ARG A 1 99 ? -9.838 5.915 13.699 1.00 89.56 99 ARG A N 1
ATOM 749 C CA . ARG A 1 99 ? -10.688 6.332 12.575 1.00 89.56 99 ARG A CA 1
ATOM 750 C C . ARG A 1 99 ? -10.867 5.241 11.521 1.00 89.56 99 ARG A C 1
ATOM 752 O O . ARG A 1 99 ? -11.962 5.087 10.985 1.00 89.56 99 ARG A O 1
ATOM 759 N N . TYR A 1 100 ? -9.804 4.507 11.200 1.00 86.44 100 TYR A N 1
ATOM 760 C CA . TYR A 1 100 ? -9.803 3.520 10.113 1.00 86.44 100 TYR A CA 1
ATOM 761 C C . TYR A 1 100 ? -9.952 2.071 10.602 1.00 86.44 100 TYR A C 1
ATOM 763 O O . TYR A 1 100 ? -10.280 1.188 9.807 1.00 86.44 100 TYR A O 1
ATOM 771 N N . GLY A 1 101 ? -9.812 1.842 11.910 1.00 85.50 101 GLY A N 1
ATOM 772 C CA . GLY A 1 101 ? -10.218 0.632 12.619 1.00 85.50 101 GLY A CA 1
ATOM 773 C C . GLY A 1 101 ? -9.607 -0.645 12.053 1.00 85.50 101 GLY A C 1
ATOM 774 O O . GLY A 1 101 ? -8.394 -0.770 11.904 1.00 85.50 101 GLY A O 1
ATOM 775 N N . ASN A 1 102 ? -10.476 -1.592 11.701 1.00 84.06 102 ASN A N 1
ATOM 776 C CA . ASN A 1 102 ? -10.124 -2.904 11.150 1.00 84.06 102 ASN A CA 1
ATOM 777 C C . ASN A 1 102 ? -9.370 -2.859 9.808 1.00 84.06 102 ASN A C 1
ATOM 779 O O . ASN A 1 102 ? -8.893 -3.895 9.352 1.00 84.06 102 ASN A O 1
ATOM 783 N N . ARG A 1 103 ? -9.260 -1.686 9.175 1.00 86.62 103 ARG A N 1
ATOM 784 C CA . ARG A 1 103 ? -8.484 -1.490 7.945 1.00 86.62 103 ARG A CA 1
ATOM 785 C C . ARG A 1 103 ? -7.013 -1.193 8.210 1.00 86.62 103 ARG A C 1
ATOM 787 O O . ARG A 1 103 ? -6.257 -1.094 7.253 1.00 86.62 103 ARG A O 1
ATOM 794 N N . VAL A 1 104 ? -6.598 -1.044 9.467 1.00 87.31 104 VAL A N 1
ATOM 795 C CA . VAL A 1 104 ? -5.203 -0.793 9.844 1.00 87.31 104 VAL A CA 1
ATOM 796 C C . VAL A 1 104 ? -4.634 -2.033 10.520 1.00 87.31 104 VAL A C 1
ATOM 798 O O . VAL A 1 104 ? -5.087 -2.445 11.584 1.00 87.31 104 VAL A O 1
ATOM 801 N N . ILE A 1 105 ? -3.620 -2.625 9.899 1.00 85.56 105 ILE A N 1
ATOM 802 C CA . ILE A 1 105 ? -2.912 -3.805 10.386 1.00 85.56 105 ILE A CA 1
ATOM 803 C C . ILE A 1 105 ? -1.504 -3.374 10.766 1.00 85.56 105 ILE A C 1
ATOM 805 O O . ILE A 1 105 ? -0.761 -2.848 9.942 1.00 85.56 105 ILE A O 1
ATOM 809 N N . TYR A 1 106 ? -1.115 -3.627 12.010 1.00 83.75 106 TYR A N 1
ATOM 810 C CA . TYR A 1 106 ? 0.268 -3.460 12.432 1.00 83.75 106 TYR A CA 1
ATOM 811 C C . TYR A 1 106 ? 1.045 -4.761 12.206 1.00 83.75 106 TYR A C 1
ATOM 813 O O . TYR A 1 106 ? 0.730 -5.785 12.810 1.00 83.75 106 TYR A O 1
ATOM 821 N N . ALA A 1 107 ? 2.057 -4.711 11.340 1.00 78.06 107 ALA A N 1
ATOM 822 C CA . ALA A 1 107 ? 2.901 -5.853 10.987 1.00 78.06 107 ALA A CA 1
ATOM 823 C C . ALA A 1 107 ? 4.191 -5.955 11.822 1.00 78.06 107 ALA A C 1
ATOM 825 O O . ALA A 1 107 ? 4.895 -6.959 11.733 1.00 78.06 107 ALA A O 1
ATOM 826 N N . GLY A 1 108 ? 4.507 -4.953 12.650 1.00 76.44 108 GLY A N 1
ATOM 827 C CA . GLY A 1 108 ? 5.757 -4.929 13.411 1.00 76.44 108 GLY A CA 1
ATOM 828 C C . GLY A 1 108 ? 6.978 -4.522 12.594 1.00 76.44 108 GLY A C 1
ATOM 829 O O . GLY A 1 108 ? 6.890 -4.223 11.403 1.00 76.44 108 GLY A O 1
ATOM 830 N N . SER A 1 109 ? 8.142 -4.503 13.244 1.00 72.31 109 SER A N 1
ATOM 831 C CA . SER A 1 109 ? 9.421 -4.532 12.542 1.00 72.31 109 SER A CA 1
ATOM 832 C C . SER A 1 109 ? 9.839 -5.989 12.409 1.00 72.31 109 SER A C 1
ATOM 834 O O . SER A 1 109 ? 10.142 -6.655 13.405 1.00 72.31 109 SER A O 1
ATOM 836 N N . SER A 1 110 ? 9.829 -6.517 11.184 1.00 64.69 110 SER A N 1
ATOM 837 C CA . SER A 1 110 ? 10.474 -7.802 10.968 1.00 64.69 110 SER A CA 1
ATOM 838 C C . SER A 1 110 ? 11.979 -7.588 10.900 1.00 64.69 110 SER A C 1
ATOM 840 O O . SER A 1 110 ? 12.476 -6.709 10.206 1.00 64.69 110 SER A O 1
ATOM 842 N N . ARG A 1 111 ? 12.727 -8.398 11.652 1.00 62.72 111 ARG A N 1
ATOM 843 C CA . ARG A 1 111 ? 14.181 -8.531 11.465 1.00 62.72 111 ARG A CA 1
ATOM 844 C C . ARG A 1 111 ? 14.514 -9.592 10.414 1.00 62.72 111 ARG A C 1
ATOM 846 O O . ARG A 1 111 ? 15.685 -9.867 10.170 1.00 62.72 111 ARG A O 1
ATOM 853 N N . LYS A 1 112 ? 13.495 -10.252 9.858 1.00 67.25 112 LYS A N 1
ATOM 854 C CA . LYS A 1 112 ? 13.628 -11.394 8.963 1.00 67.25 112 LYS A CA 1
ATOM 855 C C . LYS A 1 112 ? 13.286 -10.960 7.547 1.00 67.25 112 LYS A C 1
ATOM 857 O O . LYS A 1 112 ? 12.123 -10.751 7.213 1.00 67.25 112 LYS A O 1
ATOM 862 N N . LEU A 1 113 ? 14.306 -10.957 6.695 1.00 68.50 113 LEU A N 1
ATOM 863 C CA . LEU A 1 113 ? 14.201 -10.588 5.284 1.00 68.50 113 LEU A CA 1
ATOM 864 C C . LEU A 1 113 ? 13.045 -11.301 4.552 1.00 68.50 113 LEU A C 1
ATOM 866 O O . LEU A 1 113 ? 12.357 -10.685 3.748 1.00 68.50 113 LEU A O 1
ATOM 870 N N . TYR A 1 114 ? 12.776 -12.578 4.858 1.00 70.62 114 TYR A N 1
ATOM 871 C CA . TYR A 1 114 ? 11.699 -13.328 4.199 1.00 70.62 114 TYR A CA 1
ATOM 872 C C . TYR A 1 114 ? 10.288 -12.802 4.516 1.00 70.62 114 TYR A C 1
ATOM 874 O O . TYR A 1 114 ? 9.397 -12.915 3.675 1.00 70.62 114 TYR A O 1
ATOM 882 N N . GLU A 1 115 ? 10.053 -12.257 5.713 1.00 70.81 115 GLU A N 1
ATOM 883 C CA . GLU A 1 115 ? 8.742 -11.709 6.090 1.00 70.81 115 GLU A CA 1
ATOM 884 C C . GLU A 1 115 ? 8.520 -10.367 5.397 1.00 70.81 115 GLU A C 1
ATOM 886 O O . GLU A 1 115 ? 7.439 -10.139 4.854 1.00 70.81 115 GLU A O 1
ATOM 891 N N . ASP A 1 116 ? 9.568 -9.544 5.313 1.00 74.19 116 ASP A N 1
ATOM 892 C CA . ASP A 1 116 ? 9.539 -8.293 4.555 1.00 74.19 116 ASP A CA 1
ATOM 893 C C . ASP A 1 116 ? 9.306 -8.554 3.060 1.00 74.19 116 ASP A C 1
ATOM 895 O O . ASP A 1 116 ? 8.431 -7.934 2.463 1.00 74.19 116 ASP A O 1
ATOM 899 N N . ILE A 1 117 ? 9.991 -9.535 2.457 1.00 75.50 117 ILE A N 1
ATOM 900 C CA . ILE A 1 117 ? 9.757 -9.946 1.059 1.00 75.50 117 ILE A CA 1
ATOM 901 C C . ILE A 1 117 ? 8.293 -10.345 0.842 1.00 75.50 117 ILE A C 1
ATOM 903 O O . ILE A 1 117 ? 7.678 -9.931 -0.141 1.00 75.50 117 ILE A O 1
ATOM 907 N N . ARG A 1 118 ? 7.711 -11.146 1.746 1.00 77.94 118 ARG A N 1
ATOM 908 C CA . ARG A 1 118 ? 6.305 -11.570 1.635 1.00 77.94 118 ARG A CA 1
ATOM 909 C C . ARG A 1 118 ? 5.352 -10.386 1.741 1.00 77.94 118 ARG A C 1
ATOM 911 O O . ARG A 1 118 ? 4.371 -10.338 1.005 1.00 77.94 118 ARG A O 1
ATOM 918 N N . LEU A 1 119 ? 5.632 -9.432 2.622 1.00 78.50 119 LEU A N 1
ATOM 919 C CA . LEU A 1 119 ? 4.815 -8.233 2.748 1.00 78.50 119 LEU A CA 1
ATOM 920 C C . LEU A 1 119 ? 4.895 -7.360 1.487 1.00 78.50 119 LEU A C 1
ATOM 922 O O . LEU A 1 119 ? 3.857 -6.975 0.953 1.00 78.50 119 LEU A O 1
ATOM 926 N N . VAL A 1 120 ? 6.100 -7.120 0.963 1.00 79.81 120 VAL A N 1
ATOM 927 C CA . VAL A 1 120 ? 6.319 -6.361 -0.285 1.00 79.81 120 VAL A CA 1
ATOM 928 C C . VAL A 1 120 ? 5.646 -7.052 -1.475 1.00 79.81 120 VAL A C 1
ATOM 930 O O . VAL A 1 120 ? 5.076 -6.383 -2.334 1.00 79.81 120 VAL A O 1
ATOM 933 N N . ALA A 1 121 ? 5.653 -8.386 -1.514 1.00 80.00 121 ALA A N 1
ATOM 934 C CA . ALA A 1 121 ? 4.952 -9.162 -2.533 1.00 80.00 121 ALA A CA 1
ATOM 935 C C . ALA A 1 121 ? 3.425 -9.111 -2.395 1.00 80.00 121 ALA A C 1
ATOM 937 O O . ALA A 1 121 ? 2.712 -9.214 -3.391 1.00 80.00 121 ALA A O 1
ATOM 938 N N . ALA A 1 122 ? 2.903 -8.986 -1.176 1.00 82.06 122 ALA A N 1
ATOM 939 C CA . ALA A 1 122 ? 1.468 -8.880 -0.941 1.00 82.06 122 ALA A CA 1
ATOM 940 C C . ALA A 1 122 ? 0.924 -7.471 -1.218 1.00 82.06 122 ALA A C 1
ATOM 942 O O . ALA A 1 122 ? -0.246 -7.341 -1.593 1.00 82.06 122 ALA A O 1
ATOM 943 N N . ALA A 1 123 ? 1.756 -6.449 -1.009 1.00 85.94 123 ALA A N 1
ATOM 944 C CA . ALA A 1 123 ? 1.403 -5.048 -1.151 1.00 85.94 123 ALA A CA 1
ATOM 945 C C . ALA A 1 123 ? 1.125 -4.657 -2.606 1.00 85.94 123 ALA A C 1
ATOM 947 O O . ALA A 1 123 ? 1.909 -4.945 -3.516 1.00 85.94 123 ALA A O 1
ATOM 948 N N . ASP A 1 124 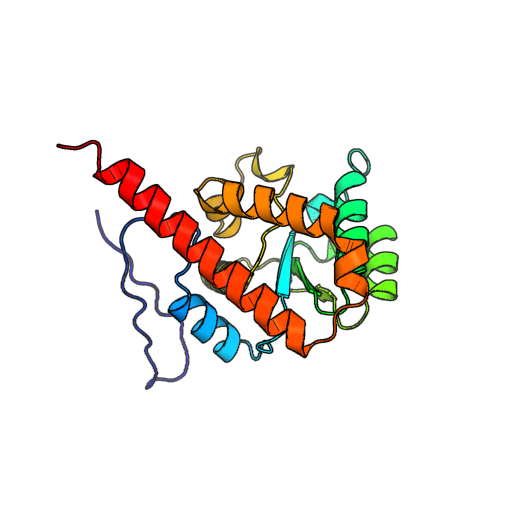? 0.018 -3.945 -2.797 1.00 84.75 124 ASP A N 1
ATOM 949 C CA . ASP A 1 124 ? -0.340 -3.358 -4.084 1.00 84.75 124 ASP A CA 1
ATOM 950 C C . ASP A 1 124 ? 0.365 -1.994 -4.257 1.00 84.75 124 ASP A C 1
ATOM 952 O O . ASP A 1 124 ? 0.760 -1.648 -5.368 1.00 84.75 124 ASP A O 1
ATOM 956 N N . LEU A 1 125 ? 0.597 -1.269 -3.152 1.00 86.56 125 LEU A N 1
ATOM 957 C CA . LEU A 1 125 ? 1.287 0.023 -3.117 1.00 86.56 125 LEU A CA 1
ATOM 958 C C . LEU A 1 125 ? 2.235 0.117 -1.913 1.00 86.56 125 LEU A C 1
ATOM 960 O O . LEU A 1 125 ? 1.827 -0.192 -0.790 1.00 86.56 125 LEU A O 1
ATOM 964 N N . ILE A 1 126 ? 3.459 0.607 -2.122 1.00 85.00 126 ILE A N 1
ATOM 965 C CA . ILE A 1 126 ? 4.378 0.992 -1.036 1.00 85.00 126 ILE A CA 1
ATOM 966 C C . ILE A 1 126 ? 4.481 2.513 -0.968 1.00 85.00 126 ILE A C 1
ATOM 968 O O . ILE A 1 126 ? 4.872 3.154 -1.934 1.00 85.00 126 ILE A O 1
ATOM 972 N N . LEU A 1 127 ? 4.137 3.106 0.174 1.00 80.75 127 LEU A N 1
ATOM 973 C CA . LEU A 1 127 ? 4.374 4.530 0.391 1.00 80.75 127 LEU A CA 1
ATOM 974 C C . LEU A 1 127 ? 5.844 4.738 0.774 1.00 80.75 127 LEU A C 1
ATOM 976 O O . LEU A 1 127 ? 6.276 4.144 1.765 1.00 80.75 127 LEU A O 1
ATOM 980 N N . PRO A 1 128 ? 6.591 5.565 0.022 1.00 68.50 128 PRO A N 1
ATOM 981 C CA . PRO A 1 128 ? 8.031 5.681 0.186 1.00 68.50 128 PRO A CA 1
ATOM 982 C C . PRO A 1 128 ? 8.426 6.287 1.536 1.00 68.50 128 PRO A C 1
ATOM 984 O O . PRO A 1 128 ? 7.835 7.273 1.998 1.00 68.50 128 PRO A O 1
ATOM 987 N N . ASP A 1 129 ? 9.466 5.736 2.153 1.00 68.50 129 ASP A N 1
ATOM 988 C CA . ASP A 1 129 ? 10.047 6.254 3.392 1.00 68.50 129 ASP A CA 1
ATOM 989 C C . ASP A 1 129 ? 10.964 7.472 3.122 1.00 68.50 129 ASP A C 1
ATOM 991 O O . ASP A 1 129 ? 11.831 7.439 2.253 1.00 68.50 129 ASP A O 1
ATOM 995 N N . ALA A 1 130 ? 10.801 8.572 3.871 1.00 54.34 130 ALA A N 1
ATOM 996 C CA . ALA A 1 130 ? 11.745 9.705 3.859 1.00 54.34 130 ALA A CA 1
ATOM 997 C C . ALA A 1 130 ? 13.121 9.291 4.395 1.00 54.34 130 ALA A C 1
ATOM 999 O O . ALA A 1 130 ? 14.146 9.825 3.971 1.00 54.34 130 ALA A O 1
ATOM 1000 N N . SER A 1 131 ? 13.153 8.334 5.325 1.00 50.22 131 SER A N 1
ATOM 1001 C CA . SER A 1 131 ? 14.371 7.896 6.001 1.00 50.22 131 SER A CA 1
ATOM 1002 C C . SER A 1 131 ? 15.215 6.922 5.170 1.00 50.22 131 SER A C 1
ATOM 1004 O O . SER A 1 131 ? 16.401 6.741 5.456 1.00 50.22 131 SER A O 1
ATOM 1006 N N . ALA A 1 132 ? 14.661 6.378 4.077 1.00 49.53 132 ALA A N 1
ATOM 1007 C CA . ALA A 1 132 ? 15.360 5.499 3.135 1.00 49.53 132 ALA A CA 1
ATOM 1008 C C . ALA A 1 132 ? 16.560 6.170 2.439 1.00 49.53 132 ALA A C 1
ATOM 1010 O O . ALA A 1 132 ? 17.436 5.487 1.909 1.00 49.53 132 ALA A O 1
ATOM 1011 N N . VAL A 1 133 ? 16.657 7.502 2.496 1.00 45.28 133 VAL A N 1
ATOM 1012 C CA . VAL A 1 133 ? 17.809 8.265 1.992 1.00 45.28 133 VAL A CA 1
ATOM 1013 C C . VAL A 1 133 ? 19.051 8.085 2.889 1.00 45.28 133 VAL A C 1
ATOM 1015 O O . VAL A 1 133 ? 20.176 8.313 2.447 1.00 45.28 133 VAL A O 1
ATOM 1018 N N . ALA A 1 134 ? 18.891 7.607 4.130 1.00 37.81 134 ALA A N 1
ATOM 1019 C CA . ALA A 1 134 ? 19.964 7.471 5.119 1.00 37.81 134 ALA A CA 1
ATOM 1020 C C . ALA A 1 134 ? 20.469 6.023 5.317 1.00 37.81 134 ALA A C 1
ATOM 1022 O O . ALA A 1 134 ? 20.756 5.611 6.438 1.00 37.81 134 ALA A O 1
ATOM 1023 N N . GLY A 1 135 ? 20.603 5.239 4.242 1.00 39.59 135 GLY A N 1
ATOM 1024 C CA . GLY A 1 135 ? 21.618 4.175 4.115 1.00 39.59 135 GLY A CA 1
ATOM 1025 C C . GLY A 1 135 ? 21.692 3.059 5.175 1.00 39.59 135 GLY A C 1
ATOM 1026 O O . GLY A 1 135 ? 22.733 2.408 5.280 1.00 39.59 135 GLY A O 1
ATOM 1027 N N . ARG A 1 136 ? 20.648 2.797 5.972 1.00 41.06 136 ARG A N 1
ATOM 1028 C CA . ARG A 1 136 ? 20.655 1.709 6.967 1.00 41.06 136 ARG A CA 1
ATOM 1029 C C . ARG A 1 136 ? 19.696 0.590 6.579 1.00 41.06 136 ARG A C 1
ATOM 1031 O O . ARG A 1 136 ? 18.566 0.539 7.041 1.00 41.06 136 ARG A O 1
ATOM 1038 N N . GLY A 1 137 ? 20.231 -0.352 5.805 1.00 49.59 137 GLY A N 1
ATOM 1039 C CA . GLY A 1 137 ? 19.640 -1.666 5.559 1.00 49.59 137 GLY A CA 1
ATOM 1040 C C . GLY A 1 137 ? 19.092 -1.841 4.146 1.00 49.59 137 GLY A C 1
ATOM 1041 O O . GLY A 1 137 ? 18.192 -1.133 3.715 1.00 49.59 137 GLY A O 1
ATOM 1042 N N . THR A 1 138 ? 19.608 -2.842 3.435 1.00 52.38 138 THR A N 1
ATOM 1043 C CA . THR A 1 138 ? 19.005 -3.388 2.213 1.00 52.38 138 THR A CA 1
ATOM 1044 C C . THR A 1 138 ? 17.811 -4.271 2.583 1.00 52.38 138 THR A C 1
ATOM 1046 O O . THR A 1 138 ? 17.894 -5.498 2.499 1.00 52.38 138 THR A O 1
ATOM 1049 N N . ASP A 1 139 ? 16.725 -3.673 3.072 1.00 67.94 139 ASP A N 1
ATOM 1050 C CA . ASP A 1 139 ? 15.463 -4.399 3.232 1.00 67.94 139 ASP A CA 1
ATOM 1051 C C . ASP A 1 139 ? 14.701 -4.466 1.892 1.00 67.94 139 ASP A C 1
ATOM 1053 O O . ASP A 1 139 ? 14.983 -3.730 0.940 1.00 67.94 139 ASP A O 1
ATOM 1057 N N . ALA A 1 140 ? 13.758 -5.404 1.771 1.00 63.06 140 ALA A N 1
ATOM 1058 C CA . ALA A 1 140 ? 13.045 -5.639 0.512 1.00 63.06 140 ALA A CA 1
ATOM 1059 C C . ALA A 1 140 ? 12.202 -4.433 0.048 1.00 63.06 140 ALA A C 1
ATOM 1061 O O . ALA A 1 140 ? 11.890 -4.332 -1.140 1.00 63.06 140 ALA A O 1
ATOM 1062 N N . ARG A 1 141 ? 11.836 -3.522 0.962 1.00 71.06 141 ARG A N 1
ATOM 1063 C CA . ARG A 1 141 ? 11.096 -2.294 0.637 1.00 71.06 141 ARG A CA 1
ATOM 1064 C C . ARG A 1 141 ? 12.020 -1.259 0.031 1.00 71.06 141 ARG A C 1
ATOM 1066 O O . ARG A 1 141 ? 11.720 -0.776 -1.053 1.00 71.06 141 ARG A O 1
ATOM 1073 N N . HIS A 1 142 ? 13.157 -1.000 0.669 1.00 71.31 142 HIS A N 1
ATOM 1074 C CA . HIS A 1 142 ? 14.172 -0.090 0.155 1.00 71.31 142 HIS A CA 1
ATOM 1075 C C . HIS A 1 142 ? 14.614 -0.508 -1.253 1.00 71.31 142 HIS A C 1
ATOM 1077 O O . HIS A 1 142 ? 14.732 0.314 -2.156 1.00 71.31 142 HIS A O 1
ATOM 1083 N N . LEU A 1 143 ? 14.765 -1.814 -1.487 1.00 67.56 143 LEU A N 1
ATOM 1084 C CA . LEU A 1 143 ? 15.085 -2.338 -2.815 1.00 67.56 143 LEU A CA 1
ATOM 1085 C C . LEU A 1 143 ? 13.961 -2.139 -3.842 1.00 67.56 143 LEU A C 1
ATOM 1087 O O . LEU A 1 143 ? 14.256 -1.983 -5.024 1.00 67.56 143 LEU A O 1
ATOM 1091 N N . ARG A 1 144 ? 12.688 -2.117 -3.429 1.00 72.69 144 ARG A N 1
ATOM 1092 C CA . ARG A 1 144 ? 11.566 -1.741 -4.303 1.00 72.69 144 ARG A CA 1
ATOM 1093 C C . ARG A 1 144 ? 11.543 -0.249 -4.579 1.00 72.69 144 ARG A C 1
ATOM 1095 O O . ARG A 1 144 ? 11.434 0.126 -5.743 1.00 72.69 144 ARG A O 1
ATOM 1102 N N . GLU A 1 145 ? 11.712 0.578 -3.557 1.00 71.50 145 GLU A N 1
ATOM 1103 C CA . GLU A 1 145 ? 11.776 2.037 -3.686 1.00 71.50 145 GLU A CA 1
ATOM 1104 C C . GLU A 1 145 ? 12.896 2.480 -4.633 1.00 71.50 145 GLU A C 1
ATOM 1106 O O . GLU A 1 145 ? 12.677 3.321 -5.499 1.00 71.50 145 GLU A O 1
ATOM 1111 N N . MET A 1 146 ? 14.076 1.867 -4.517 1.00 66.50 146 MET A N 1
ATOM 1112 C CA . MET A 1 146 ? 15.245 2.176 -5.348 1.00 66.50 146 MET A CA 1
ATOM 1113 C C . MET A 1 146 ? 15.182 1.586 -6.761 1.00 66.50 146 MET A C 1
ATOM 1115 O O . MET A 1 146 ? 16.024 1.897 -7.605 1.00 66.50 146 MET A O 1
ATOM 1119 N N . ALA A 1 147 ? 14.218 0.709 -7.029 1.00 66.75 147 ALA A N 1
ATOM 1120 C CA . ALA A 1 147 ? 14.047 0.067 -8.320 1.00 66.75 147 ALA A CA 1
ATOM 1121 C C . ALA A 1 147 ? 12.846 0.649 -9.082 1.00 66.75 147 ALA A C 1
ATOM 1123 O O . ALA A 1 147 ? 12.226 1.632 -8.687 1.00 66.75 147 ALA A O 1
ATOM 1124 N N . LEU A 1 148 ? 12.474 0.006 -10.192 1.00 64.56 148 LEU A N 1
ATOM 1125 C CA . LEU A 1 148 ? 11.279 0.364 -10.971 1.00 64.56 148 LEU A CA 1
ATOM 1126 C C . LEU A 1 148 ? 9.976 0.293 -10.143 1.00 64.56 148 L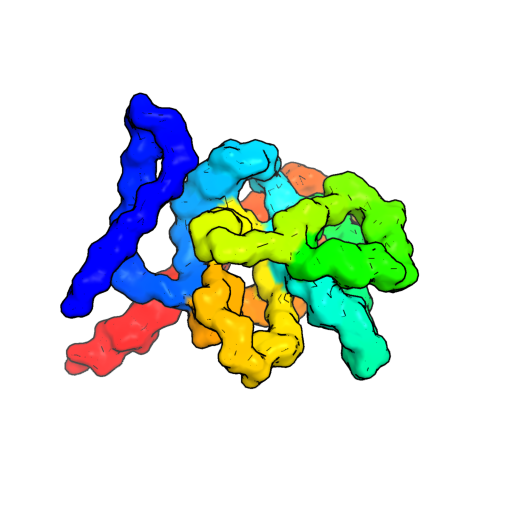EU A C 1
ATOM 1128 O O . LEU A 1 148 ? 8.961 0.865 -10.539 1.00 64.56 148 LEU A O 1
ATOM 1132 N N . GLY A 1 149 ? 10.022 -0.405 -9.001 1.00 71.75 149 GLY A N 1
ATOM 1133 C CA . GLY A 1 149 ? 9.066 -0.354 -7.893 1.00 71.75 149 GLY A CA 1
ATOM 1134 C C . GLY A 1 149 ? 8.626 1.049 -7.521 1.00 71.75 149 GLY A C 1
ATOM 1135 O O . GLY A 1 149 ? 7.454 1.388 -7.664 1.00 71.75 149 GLY A O 1
ATOM 1136 N N . GLY A 1 150 ? 9.590 1.863 -7.098 1.00 75.44 150 GLY A N 1
ATOM 1137 C CA . GLY A 1 150 ? 9.335 3.168 -6.501 1.00 75.44 150 GLY A CA 1
ATOM 1138 C C . GLY A 1 150 ? 8.654 4.155 -7.443 1.00 75.44 150 GLY A C 1
ATOM 1139 O O . GLY A 1 150 ? 7.763 4.880 -7.013 1.00 75.44 150 GLY A O 1
ATOM 1140 N N . ALA A 1 151 ? 9.010 4.158 -8.733 1.00 76.25 151 ALA A N 1
ATOM 1141 C CA . ALA A 1 151 ? 8.367 5.033 -9.718 1.00 76.25 151 ALA A CA 1
ATOM 1142 C C . ALA A 1 151 ? 6.883 4.678 -9.913 1.00 76.25 151 ALA A C 1
ATOM 1144 O O . ALA A 1 151 ? 6.025 5.558 -9.876 1.00 76.25 151 ALA A O 1
ATOM 1145 N N . PHE A 1 152 ? 6.575 3.382 -10.043 1.00 82.12 152 PHE A N 1
ATOM 1146 C CA . PHE A 1 152 ? 5.193 2.903 -10.102 1.00 82.12 152 PHE A CA 1
ATOM 1147 C C . PHE A 1 152 ? 4.421 3.270 -8.829 1.00 82.12 152 PHE A C 1
ATOM 1149 O O . PHE A 1 152 ? 3.304 3.779 -8.907 1.00 82.12 152 PHE A O 1
ATOM 1156 N N . ASP A 1 153 ? 5.023 3.038 -7.661 1.00 84.88 153 ASP A N 1
ATOM 1157 C CA . ASP A 1 153 ? 4.395 3.343 -6.379 1.00 84.88 153 ASP A CA 1
ATOM 1158 C C . ASP A 1 153 ? 4.107 4.855 -6.239 1.00 84.88 153 ASP A C 1
ATOM 1160 O O . ASP A 1 153 ? 3.017 5.251 -5.823 1.00 84.88 153 ASP A O 1
ATOM 1164 N N . ALA A 1 154 ? 5.027 5.725 -6.665 1.00 82.44 154 ALA A N 1
ATOM 1165 C CA . ALA A 1 154 ? 4.826 7.174 -6.659 1.00 82.44 154 ALA A CA 1
ATOM 1166 C C . ALA A 1 154 ? 3.686 7.622 -7.595 1.00 82.44 154 ALA A C 1
ATOM 1168 O O . ALA A 1 154 ? 2.821 8.403 -7.182 1.00 82.44 154 ALA A O 1
ATOM 1169 N N . ASP A 1 155 ? 3.644 7.101 -8.826 1.00 83.50 155 ASP A N 1
ATOM 1170 C CA . ASP A 1 155 ? 2.596 7.414 -9.805 1.00 83.50 155 ASP A CA 1
ATOM 1171 C C . ASP A 1 155 ? 1.214 6.954 -9.322 1.00 83.50 155 ASP A C 1
ATOM 1173 O O . ASP A 1 155 ? 0.234 7.702 -9.402 1.00 83.50 155 ASP A O 1
ATOM 1177 N N . MET A 1 156 ? 1.130 5.734 -8.781 1.00 86.56 156 MET A N 1
ATOM 1178 C CA . MET A 1 156 ? -0.127 5.171 -8.286 1.00 86.56 156 MET A CA 1
ATOM 1179 C C . MET A 1 156 ? -0.605 5.851 -7.007 1.00 86.56 156 MET A C 1
ATOM 1181 O O . MET A 1 156 ? -1.806 6.087 -6.874 1.00 86.56 156 MET A O 1
ATOM 1185 N N . ARG A 1 157 ? 0.301 6.235 -6.096 1.00 88.00 157 ARG A N 1
ATOM 1186 C CA . ARG A 1 157 ? -0.038 7.084 -4.941 1.00 88.00 157 ARG A CA 1
ATOM 1187 C C . ARG A 1 157 ? -0.718 8.365 -5.411 1.00 88.00 157 ARG A C 1
ATOM 1189 O O . ARG A 1 157 ? -1.815 8.662 -4.946 1.00 88.00 157 ARG A O 1
ATOM 1196 N N . ARG A 1 158 ? -0.094 9.099 -6.340 1.00 88.75 158 ARG A N 1
ATOM 1197 C CA . ARG A 1 158 ? -0.641 10.363 -6.856 1.00 88.75 158 ARG A CA 1
ATOM 1198 C C . ARG A 1 158 ? -2.024 10.159 -7.469 1.00 88.75 158 ARG A C 1
ATOM 1200 O O . ARG A 1 158 ? -2.964 10.846 -7.088 1.00 88.75 158 ARG A O 1
ATOM 1207 N N . LEU A 1 159 ? -2.170 9.159 -8.338 1.00 87.75 159 LEU A N 1
ATOM 1208 C CA . LEU A 1 159 ? -3.448 8.848 -8.979 1.00 87.75 159 LEU A CA 1
ATOM 1209 C C . LEU A 1 159 ? -4.553 8.513 -7.962 1.00 87.75 159 LEU A C 1
ATOM 1211 O O . LEU A 1 159 ? -5.682 8.986 -8.100 1.00 87.75 159 LEU A O 1
ATOM 1215 N N . LEU A 1 160 ? -4.244 7.705 -6.943 1.00 87.75 160 LEU A N 1
ATOM 1216 C CA . LEU A 1 160 ? -5.208 7.326 -5.908 1.00 87.75 160 LEU A CA 1
ATOM 1217 C C . LEU A 1 160 ? -5.615 8.513 -5.033 1.00 87.75 160 LEU A C 1
ATOM 1219 O O . LEU A 1 160 ? -6.787 8.616 -4.675 1.00 87.75 160 LEU A O 1
ATOM 1223 N N . LEU A 1 161 ? -4.681 9.410 -4.711 1.00 90.06 161 LEU A N 1
ATOM 1224 C CA . LEU A 1 161 ? -4.969 10.642 -3.973 1.00 90.06 161 LEU A CA 1
ATOM 1225 C C . LEU A 1 161 ? -5.861 11.586 -4.786 1.00 90.06 161 LEU A C 1
ATOM 1227 O O . LEU A 1 161 ? -6.870 12.064 -4.262 1.00 90.06 161 LEU A O 1
ATOM 1231 N N . ASP A 1 162 ? -5.540 11.782 -6.068 1.00 90.69 162 ASP A N 1
ATOM 1232 C CA . ASP A 1 162 ? -6.317 12.614 -6.994 1.00 90.69 162 ASP A CA 1
ATOM 1233 C C . ASP A 1 162 ? -7.750 12.074 -7.162 1.00 90.69 162 ASP A C 1
ATOM 1235 O O . ASP A 1 162 ? -8.708 12.836 -7.297 1.00 90.69 162 ASP A O 1
ATOM 1239 N N . CYS A 1 163 ? -7.918 10.748 -7.103 1.00 88.06 163 CYS A N 1
ATOM 1240 C CA . CYS A 1 163 ? -9.207 10.080 -7.284 1.00 88.06 163 CYS A CA 1
ATOM 1241 C C . CYS A 1 163 ? -9.931 9.713 -5.976 1.00 88.06 163 CYS A C 1
ATOM 1243 O O . CYS A 1 163 ? -10.995 9.093 -6.038 1.00 88.06 163 CYS A O 1
ATOM 1245 N N . ALA A 1 164 ? -9.399 10.066 -4.801 1.00 88.25 164 ALA A N 1
ATOM 1246 C CA . ALA A 1 164 ? -9.875 9.537 -3.518 1.00 88.25 164 ALA A CA 1
ATOM 1247 C C . ALA A 1 164 ? -11.370 9.793 -3.255 1.00 88.25 164 ALA A C 1
ATOM 1249 O O . ALA A 1 164 ? -12.068 8.895 -2.785 1.00 88.25 164 ALA A O 1
ATOM 1250 N N . ASP A 1 165 ? -11.885 10.975 -3.611 1.00 86.94 165 ASP A N 1
ATOM 1251 C CA . ASP A 1 165 ? -13.309 11.307 -3.438 1.00 86.94 165 ASP A CA 1
ATOM 1252 C C . ASP A 1 165 ? -14.216 10.455 -4.327 1.00 86.94 165 ASP A C 1
ATOM 1254 O O . ASP A 1 165 ? -15.246 9.955 -3.877 1.00 86.94 165 ASP A O 1
ATOM 1258 N N . MET A 1 166 ? -13.813 10.249 -5.583 1.00 85.44 166 MET A N 1
ATOM 1259 C CA . MET A 1 166 ? -14.558 9.420 -6.532 1.00 85.44 166 MET A CA 1
ATOM 1260 C C . MET A 1 166 ? -14.566 7.958 -6.081 1.00 85.44 166 MET A C 1
ATOM 1262 O O . MET A 1 166 ? -15.593 7.285 -6.150 1.00 85.44 166 MET A O 1
ATOM 1266 N N . LEU A 1 167 ? -13.426 7.479 -5.579 1.00 83.56 167 LEU A N 1
ATOM 1267 C CA . LEU A 1 167 ? -13.247 6.107 -5.113 1.00 83.56 167 LEU A CA 1
ATOM 1268 C C . LEU A 1 167 ? -13.902 5.839 -3.749 1.00 83.56 167 LEU A C 1
ATOM 1270 O O . LEU A 1 167 ? -14.250 4.696 -3.457 1.00 83.56 167 LEU A O 1
ATOM 1274 N N . GLY A 1 168 ? -14.136 6.869 -2.932 1.00 79.12 168 GLY A N 1
ATOM 1275 C CA . GLY A 1 168 ? -14.793 6.739 -1.627 1.00 79.12 168 GLY A CA 1
ATOM 1276 C C . GLY A 1 168 ? -16.220 6.180 -1.696 1.00 79.12 168 GLY A C 1
ATOM 1277 O O . GLY A 1 168 ? -16.657 5.501 -0.767 1.00 79.12 168 GLY A O 1
ATOM 1278 N N . GLY A 1 169 ? -16.929 6.401 -2.810 1.00 75.69 169 GLY A N 1
ATOM 1279 C CA . GLY A 1 169 ? -18.282 5.878 -3.054 1.00 75.69 169 GLY A CA 1
ATOM 1280 C C . GLY A 1 169 ? -18.337 4.500 -3.726 1.00 75.69 169 GLY A C 1
ATOM 1281 O O . GLY A 1 169 ? -19.426 3.985 -3.987 1.00 75.69 169 GLY A O 1
ATOM 1282 N N . VAL A 1 170 ? -17.186 3.901 -4.044 1.00 74.75 170 VAL A N 1
ATOM 1283 C CA . VAL A 1 170 ? -17.108 2.671 -4.841 1.00 74.75 170 VAL A CA 1
ATOM 1284 C C . VAL A 1 170 ? -17.340 1.434 -3.969 1.00 74.75 170 VAL A C 1
ATOM 1286 O O . VAL A 1 170 ? -16.734 1.259 -2.915 1.00 74.75 170 VAL A O 1
ATOM 1289 N N . GLN A 1 171 ? -18.221 0.538 -4.423 1.00 71.94 171 GLN A N 1
ATOM 1290 C CA . GLN A 1 171 ? -18.513 -0.721 -3.732 1.00 71.94 171 GLN A CA 1
ATOM 1291 C C . GLN A 1 171 ? -17.367 -1.744 -3.865 1.00 71.94 171 GLN A C 1
ATOM 1293 O O . GLN A 1 171 ? -16.615 -1.748 -4.840 1.00 71.94 171 GLN A O 1
ATOM 1298 N N . ALA A 1 172 ? -17.296 -2.698 -2.929 1.00 68.88 172 ALA A N 1
ATOM 1299 C CA . ALA A 1 172 ? -16.239 -3.715 -2.857 1.00 68.88 172 ALA A CA 1
ATOM 1300 C C . ALA A 1 172 ? -16.027 -4.531 -4.155 1.00 68.88 172 ALA A C 1
ATOM 1302 O O . ALA A 1 172 ? -14.896 -4.904 -4.467 1.00 68.88 172 ALA A O 1
ATOM 1303 N N . GLY A 1 173 ? -17.082 -4.782 -4.942 1.00 68.62 173 GLY A N 1
ATOM 1304 C CA . GLY A 1 173 ? -16.974 -5.485 -6.228 1.00 68.62 173 GLY A CA 1
ATOM 1305 C C . GLY A 1 173 ? -16.166 -4.712 -7.279 1.00 68.62 173 GLY A C 1
ATOM 1306 O O . GLY A 1 173 ? -15.318 -5.286 -7.957 1.00 68.62 173 GLY A O 1
ATOM 1307 N N . ALA A 1 174 ? -16.344 -3.393 -7.359 1.00 73.50 174 ALA A N 1
ATOM 1308 C CA . ALA A 1 174 ? -15.582 -2.533 -8.266 1.00 73.50 174 ALA A CA 1
ATOM 1309 C C . ALA A 1 174 ? -14.124 -2.339 -7.804 1.00 73.50 174 ALA A C 1
ATOM 1311 O O . ALA A 1 174 ? -13.227 -2.127 -8.617 1.00 73.50 174 ALA A O 1
ATOM 1312 N N . MET A 1 175 ? -13.847 -2.538 -6.516 1.00 74.56 175 MET A N 1
ATOM 1313 C CA . MET A 1 175 ? -12.480 -2.522 -5.986 1.00 74.56 175 MET A CA 1
ATOM 1314 C C . MET A 1 175 ? -11.660 -3.747 -6.390 1.00 74.56 175 MET A C 1
ATOM 1316 O O . MET A 1 175 ? -10.441 -3.651 -6.527 1.00 74.56 175 MET A O 1
ATOM 1320 N N . GLN A 1 176 ? -12.313 -4.875 -6.688 1.00 79.06 176 GLN A N 1
ATOM 1321 C CA . GLN A 1 176 ? -11.647 -6.004 -7.340 1.00 79.06 176 GLN A CA 1
ATOM 1322 C C . GLN A 1 176 ? -11.097 -5.623 -8.716 1.00 79.06 176 GLN A C 1
ATOM 1324 O O . GLN A 1 176 ? -10.006 -6.057 -9.078 1.00 79.06 176 GLN A O 1
ATOM 1329 N N . VAL A 1 177 ? -11.859 -4.827 -9.473 1.00 80.50 177 VAL A N 1
ATOM 1330 C CA . VAL A 1 177 ? -11.463 -4.354 -10.804 1.00 80.50 177 VAL A CA 1
ATOM 1331 C C . VAL A 1 177 ? -10.277 -3.412 -10.672 1.00 80.50 177 VAL A C 1
ATOM 1333 O O . VAL A 1 177 ? -9.263 -3.641 -11.316 1.00 80.50 177 VAL A O 1
ATOM 1336 N N . ILE A 1 178 ? -10.351 -2.435 -9.763 1.00 79.25 178 ILE A N 1
ATOM 1337 C CA . ILE A 1 178 ? -9.240 -1.510 -9.489 1.00 79.25 178 ILE A CA 1
ATOM 1338 C C . ILE A 1 178 ? -7.972 -2.273 -9.110 1.00 79.25 178 ILE A C 1
ATOM 1340 O O . ILE A 1 178 ? -6.903 -1.996 -9.645 1.00 79.25 178 ILE A O 1
ATOM 1344 N N . ARG A 1 179 ? -8.079 -3.284 -8.244 1.00 81.19 179 ARG A N 1
ATOM 1345 C CA . ARG A 1 179 ? -6.932 -4.123 -7.895 1.00 81.19 179 ARG A CA 1
ATOM 1346 C C . ARG A 1 179 ? -6.405 -4.922 -9.090 1.00 81.19 179 ARG A C 1
ATOM 1348 O O . ARG A 1 179 ? -5.197 -5.012 -9.267 1.00 81.19 179 ARG A O 1
ATOM 1355 N N . GLY A 1 180 ? -7.290 -5.481 -9.914 1.00 81.56 180 GLY A N 1
ATOM 1356 C CA . GLY A 1 180 ? -6.909 -6.160 -11.154 1.00 81.56 180 GLY A CA 1
ATOM 1357 C C . GLY A 1 180 ? -6.172 -5.238 -12.129 1.00 81.56 180 GLY A C 1
ATOM 1358 O O . GLY A 1 180 ? -5.196 -5.659 -12.746 1.00 81.56 180 GLY A O 1
ATOM 1359 N N . GLU A 1 181 ? -6.589 -3.975 -12.214 1.00 82.06 181 GLU A N 1
ATOM 1360 C CA . GLU A 1 181 ? -5.922 -2.948 -13.014 1.00 82.06 181 GLU A CA 1
ATOM 1361 C C . GLU A 1 181 ? -4.576 -2.534 -12.417 1.00 82.06 181 GLU A C 1
ATOM 1363 O O . GLU A 1 181 ? -3.604 -2.453 -13.159 1.00 82.06 181 GLU A O 1
ATOM 1368 N N . LEU A 1 182 ? -4.462 -2.365 -11.095 1.00 80.12 182 LEU A N 1
ATOM 1369 C CA . LEU A 1 182 ? -3.169 -2.148 -10.430 1.00 80.12 182 LEU A CA 1
ATOM 1370 C C . LEU A 1 182 ? -2.210 -3.312 -10.701 1.00 80.12 182 LEU A C 1
ATOM 1372 O O . LEU A 1 182 ? -1.046 -3.093 -11.036 1.00 80.12 182 LEU A O 1
ATOM 1376 N N . ASP A 1 183 ? -2.713 -4.548 -10.631 1.00 79.94 183 ASP A N 1
ATOM 1377 C CA . ASP A 1 183 ? -1.934 -5.744 -10.931 1.00 79.94 183 ASP A CA 1
ATOM 1378 C C . ASP A 1 183 ? -1.417 -5.733 -12.381 1.00 79.94 183 ASP A C 1
ATOM 1380 O O . ASP A 1 183 ? -0.233 -6.008 -12.615 1.00 79.94 183 ASP A O 1
ATOM 1384 N N . ARG A 1 184 ? -2.299 -5.396 -13.334 1.00 80.81 184 ARG A N 1
ATOM 1385 C CA . ARG A 1 184 ? -1.999 -5.294 -14.769 1.00 80.81 184 ARG A CA 1
ATOM 1386 C C . ARG A 1 184 ? -1.019 -4.160 -15.066 1.00 80.81 184 ARG A C 1
ATOM 1388 O O . ARG A 1 184 ? -0.092 -4.355 -15.845 1.00 80.81 184 ARG A O 1
ATOM 1395 N N . CYS A 1 185 ? -1.197 -2.995 -14.447 1.00 78.81 185 CYS A N 1
ATOM 1396 C CA . CYS A 1 185 ? -0.302 -1.851 -14.592 1.00 78.81 185 CYS A CA 1
ATOM 1397 C C . CYS A 1 185 ? 1.090 -2.167 -14.040 1.00 78.81 185 CYS A C 1
ATOM 1399 O O . CYS A 1 185 ? 2.073 -1.904 -14.725 1.00 78.81 185 CYS A O 1
ATOM 1401 N N . ALA A 1 186 ? 1.190 -2.802 -12.868 1.00 75.50 186 ALA A N 1
ATOM 1402 C CA . ALA A 1 186 ? 2.476 -3.217 -12.306 1.00 75.50 186 ALA A CA 1
ATOM 1403 C C . ALA A 1 186 ? 3.215 -4.206 -13.229 1.00 75.50 186 ALA A C 1
ATOM 1405 O O . ALA A 1 186 ? 4.421 -4.092 -13.437 1.00 75.50 186 ALA A O 1
ATOM 1406 N N . GLU A 1 187 ? 2.492 -5.156 -13.829 1.00 76.81 187 GLU A N 1
ATOM 1407 C CA . GLU A 1 187 ? 3.049 -6.090 -14.815 1.00 76.81 187 GLU A CA 1
ATOM 1408 C C . GLU A 1 187 ? 3.459 -5.388 -16.123 1.00 76.81 187 GLU A C 1
ATOM 1410 O O . GLU A 1 187 ? 4.525 -5.664 -16.671 1.00 76.81 187 GLU A O 1
ATOM 1415 N N . GLY A 1 188 ? 2.662 -4.425 -16.594 1.00 73.00 188 GLY A N 1
ATOM 1416 C CA . GLY A 1 188 ? 2.993 -3.589 -17.749 1.00 73.00 188 GLY A CA 1
ATOM 1417 C C . GLY A 1 188 ? 4.247 -2.738 -17.533 1.00 73.00 188 GLY A C 1
ATOM 1418 O O . GLY A 1 188 ? 5.101 -2.688 -18.415 1.00 73.00 188 GLY A O 1
ATOM 1419 N N . TYR A 1 189 ? 4.400 -2.129 -16.353 1.00 71.12 189 TYR A N 1
ATOM 1420 C CA . TYR A 1 189 ? 5.592 -1.359 -15.978 1.00 71.12 189 TYR A CA 1
ATOM 1421 C C . TYR A 1 189 ? 6.848 -2.236 -15.959 1.00 71.12 189 TYR A C 1
ATOM 1423 O O . TYR A 1 189 ? 7.876 -1.847 -16.511 1.00 71.12 189 TYR A O 1
ATOM 1431 N N . LEU A 1 190 ? 6.759 -3.438 -15.379 1.00 65.69 190 LEU A N 1
ATOM 1432 C CA . LEU A 1 190 ? 7.846 -4.419 -15.388 1.00 65.69 190 LEU A CA 1
ATOM 1433 C C . LEU A 1 190 ? 8.280 -4.782 -16.810 1.00 65.69 190 LEU A C 1
ATOM 1435 O O . LEU A 1 190 ? 9.462 -4.698 -17.139 1.00 65.69 190 LEU A O 1
ATOM 1439 N N . ASN A 1 191 ? 7.317 -5.166 -17.649 1.00 67.69 191 ASN A N 1
ATOM 1440 C CA . ASN A 1 191 ? 7.587 -5.635 -19.005 1.00 67.69 191 ASN A CA 1
ATOM 1441 C C . ASN A 1 191 ? 8.096 -4.505 -19.908 1.00 67.69 191 ASN A C 1
ATOM 1443 O O . ASN A 1 191 ? 9.044 -4.704 -20.665 1.00 67.69 191 ASN A O 1
ATOM 1447 N N . GLY A 1 192 ? 7.508 -3.310 -19.806 1.00 65.06 192 GLY A N 1
ATOM 1448 C CA . GLY A 1 192 ? 7.935 -2.137 -20.566 1.00 65.06 192 GLY A CA 1
ATOM 1449 C C . GLY A 1 192 ? 9.350 -1.694 -20.202 1.00 65.06 192 GLY A C 1
ATOM 1450 O O . GLY A 1 192 ? 10.165 -1.430 -21.083 1.00 65.06 192 GLY A O 1
ATOM 1451 N N . ALA A 1 193 ? 9.682 -1.679 -18.913 1.00 61.31 193 ALA A N 1
ATOM 1452 C CA . ALA A 1 193 ? 11.015 -1.303 -18.465 1.00 61.31 193 ALA A CA 1
ATOM 1453 C C . ALA A 1 193 ? 12.079 -2.376 -18.759 1.00 61.31 193 ALA A C 1
ATOM 1455 O O . ALA A 1 193 ? 13.225 -2.029 -19.038 1.00 61.31 193 ALA A O 1
ATOM 1456 N N . TYR A 1 194 ? 11.709 -3.663 -18.743 1.00 58.16 194 TYR A N 1
ATOM 1457 C CA . TYR A 1 194 ? 12.571 -4.749 -19.218 1.00 58.16 194 TYR A CA 1
ATOM 1458 C C . TYR A 1 194 ? 12.875 -4.597 -20.716 1.00 58.16 194 TYR A C 1
ATOM 1460 O O . TYR A 1 194 ? 14.038 -4.623 -21.122 1.00 58.16 194 TYR A O 1
ATOM 1468 N N . ALA A 1 195 ? 11.845 -4.353 -21.534 1.00 61.22 195 ALA A N 1
ATOM 1469 C CA . ALA A 1 195 ? 12.000 -4.122 -22.969 1.00 61.22 195 ALA A CA 1
ATOM 1470 C C . ALA A 1 195 ? 12.863 -2.885 -23.273 1.00 61.22 195 ALA A C 1
ATOM 1472 O O . ALA A 1 195 ? 13.710 -2.938 -24.159 1.00 61.22 195 ALA A O 1
ATOM 1473 N N . ALA A 1 196 ? 12.712 -1.799 -22.509 1.00 61.50 196 ALA A N 1
ATOM 1474 C CA . ALA A 1 196 ? 13.508 -0.582 -22.679 1.00 61.50 196 ALA A CA 1
ATOM 1475 C C . ALA A 1 196 ? 15.011 -0.785 -22.415 1.00 61.50 196 ALA A C 1
ATOM 1477 O O . ALA A 1 196 ? 15.829 -0.048 -22.956 1.00 61.50 196 ALA A O 1
ATOM 1478 N N . GLN A 1 197 ? 15.385 -1.769 -21.598 1.00 56.84 197 GLN A N 1
ATOM 1479 C CA . GLN A 1 197 ? 16.784 -2.015 -21.243 1.00 56.84 197 GLN A CA 1
ATOM 1480 C C . GLN A 1 197 ? 17.463 -3.076 -22.087 1.00 56.84 197 GLN A C 1
ATOM 1482 O O . GLN A 1 197 ? 18.657 -2.972 -22.332 1.00 56.84 197 GLN A O 1
ATOM 1487 N N . HIS A 1 198 ? 16.712 -4.075 -22.539 1.00 55.12 198 HIS A N 1
ATOM 1488 C CA . HIS A 1 198 ? 17.236 -5.122 -23.415 1.00 55.12 198 HIS A CA 1
ATOM 1489 C C . HIS A 1 198 ? 17.001 -4.828 -24.904 1.00 55.12 198 HIS A C 1
ATOM 1491 O O . HIS A 1 198 ? 17.567 -5.497 -25.758 1.00 55.12 198 HIS A O 1
ATOM 1497 N N . GLY A 1 199 ? 16.205 -3.806 -25.232 1.00 48.94 199 GLY A N 1
ATOM 1498 C CA . GLY A 1 199 ? 16.015 -3.301 -26.595 1.00 48.94 199 GLY A CA 1
ATOM 1499 C C . GLY A 1 199 ? 17.067 -2.284 -27.056 1.00 48.94 199 GLY A C 1
ATOM 1500 O O . GLY A 1 199 ? 16.952 -1.780 -28.166 1.00 48.94 199 GLY A O 1
ATOM 1501 N N . GLN A 1 200 ? 18.066 -1.957 -26.226 1.00 45.91 200 GLN A N 1
ATOM 1502 C CA . GLN A 1 200 ? 19.190 -1.073 -26.580 1.00 45.91 200 GLN A CA 1
ATOM 1503 C C . GLN A 1 200 ? 20.483 -1.834 -26.943 1.00 45.91 200 GLN A C 1
ATOM 1505 O O . GLN A 1 200 ? 21.510 -1.200 -27.167 1.00 45.91 200 GLN A O 1
ATOM 1510 N N . GLU A 1 201 ? 20.450 -3.171 -27.016 1.00 40.41 201 GLU A N 1
ATOM 1511 C CA . GLU A 1 201 ? 21.611 -4.018 -27.362 1.00 40.41 201 GLU A CA 1
ATOM 1512 C C . GLU A 1 201 ? 21.608 -4.540 -28.817 1.00 40.41 201 GLU A C 1
ATOM 1514 O O . GLU A 1 201 ? 22.360 -5.458 -29.141 1.00 40.41 201 GLU A O 1
ATOM 1519 N N . THR A 1 202 ? 20.805 -3.961 -29.716 1.00 39.38 202 THR A N 1
ATOM 1520 C CA . THR A 1 202 ? 20.837 -4.263 -31.165 1.00 39.38 202 THR A CA 1
ATOM 1521 C C . THR A 1 202 ? 21.237 -3.048 -31.975 1.00 39.38 202 THR A C 1
ATOM 1523 O O . THR A 1 202 ? 22.082 -3.203 -32.883 1.00 39.38 202 THR A O 1
#

Radius of gyration: 17.23 Å; chains: 1; bounding box: 46×49×52 Å